Protein AF-A0A6G0W1C0-F1 (afdb_monomer)

Mean predicted aligned error: 16.14 Å

Organism: Aphis craccivora (NCBI:txid307492)

Structure (mmCIF, N/CA/C/O backbone):
data_AF-A0A6G0W1C0-F1
#
_entry.id   AF-A0A6G0W1C0-F1
#
loop_
_atom_site.group_PDB
_atom_site.id
_atom_site.type_symbol
_atom_site.label_atom_id
_atom_site.label_alt_id
_atom_site.label_comp_id
_atom_site.label_asym_id
_atom_site.label_entity_id
_atom_site.label_seq_id
_atom_site.pdbx_PDB_ins_code
_atom_site.Cartn_x
_atom_site.Cartn_y
_atom_site.Cartn_z
_atom_site.occupancy
_atom_site.B_iso_or_equiv
_atom_site.auth_seq_id
_atom_site.auth_comp_id
_atom_site.auth_asym_id
_atom_site.auth_atom_id
_atom_site.pdbx_PDB_model_num
ATOM 1 N N . MET A 1 1 ? 23.937 12.930 31.122 1.00 33.38 1 MET A N 1
ATOM 2 C CA . MET A 1 1 ? 22.570 13.219 30.637 1.00 33.38 1 MET A CA 1
ATOM 3 C C . MET A 1 1 ? 22.182 12.156 29.625 1.00 33.38 1 MET A C 1
ATOM 5 O O . MET A 1 1 ? 22.549 12.254 28.462 1.00 33.38 1 MET A O 1
ATOM 9 N N . ILE A 1 2 ? 21.522 11.097 30.087 1.00 27.20 2 ILE A N 1
ATOM 10 C CA . ILE A 1 2 ? 20.998 10.040 29.220 1.00 27.20 2 ILE A CA 1
ATOM 11 C C . ILE A 1 2 ? 19.651 10.556 28.709 1.00 27.20 2 ILE A C 1
ATOM 13 O O . ILE A 1 2 ? 18.683 10.610 29.458 1.00 27.20 2 ILE A O 1
ATOM 17 N N . SER A 1 3 ? 19.613 11.024 27.461 1.00 27.08 3 SER A N 1
ATOM 18 C CA . SER A 1 3 ? 18.360 11.374 26.792 1.00 27.08 3 SER A CA 1
ATOM 19 C C . SER A 1 3 ? 17.688 10.077 26.351 1.00 27.08 3 SER A C 1
ATOM 21 O O . SER A 1 3 ? 17.931 9.570 25.257 1.00 27.08 3 SER A O 1
ATOM 23 N N . THR A 1 4 ? 16.865 9.505 27.224 1.00 30.33 4 THR A N 1
ATOM 24 C CA . THR A 1 4 ? 15.891 8.488 26.840 1.00 30.33 4 THR A CA 1
ATOM 25 C C . THR A 1 4 ? 14.787 9.183 26.048 1.00 30.33 4 THR A C 1
ATOM 27 O O . THR A 1 4 ? 13.782 9.641 26.587 1.00 30.33 4 THR A O 1
ATOM 30 N N . LYS A 1 5 ? 14.964 9.286 24.726 1.00 31.48 5 LYS A N 1
ATOM 31 C CA . LYS A 1 5 ? 13.820 9.459 23.826 1.00 31.48 5 LYS A CA 1
ATOM 32 C C . LYS A 1 5 ? 12.995 8.177 23.921 1.00 31.48 5 LYS A C 1
ATOM 34 O O . LYS A 1 5 ? 13.212 7.249 23.153 1.00 31.48 5 LYS A O 1
ATOM 39 N N . LEU A 1 6 ? 12.094 8.105 24.903 1.00 32.38 6 LEU A N 1
ATOM 40 C CA . LEU A 1 6 ? 10.997 7.150 24.850 1.00 32.38 6 LEU A CA 1
ATOM 41 C C . LEU A 1 6 ? 10.251 7.431 23.547 1.00 32.38 6 LEU A C 1
ATOM 43 O O . LEU A 1 6 ? 9.698 8.520 23.366 1.00 32.38 6 LEU A O 1
ATOM 47 N N . ASP A 1 7 ? 10.264 6.457 22.640 1.00 38.47 7 ASP A N 1
ATOM 48 C CA . ASP A 1 7 ? 9.362 6.427 21.501 1.00 38.47 7 ASP A CA 1
ATOM 49 C C . ASP A 1 7 ? 7.942 6.607 22.037 1.00 38.47 7 ASP A C 1
ATOM 51 O O . ASP A 1 7 ? 7.396 5.738 22.723 1.00 38.47 7 ASP A O 1
ATOM 55 N N . LYS A 1 8 ? 7.351 7.777 21.770 1.00 39.25 8 LYS A N 1
ATOM 56 C CA . LYS A 1 8 ? 5.944 8.033 22.067 1.00 39.25 8 LYS A CA 1
ATOM 57 C C . LYS A 1 8 ? 5.139 7.011 21.273 1.00 39.25 8 LYS A C 1
ATOM 59 O O . LYS A 1 8 ? 4.939 7.176 20.069 1.00 39.25 8 LYS A O 1
ATOM 64 N N . LYS A 1 9 ? 4.704 5.938 21.944 1.00 45.47 9 LYS A N 1
ATOM 65 C CA . LYS A 1 9 ? 3.740 4.981 21.398 1.00 45.47 9 LYS A CA 1
ATOM 66 C C . LYS A 1 9 ? 2.576 5.788 20.830 1.00 45.47 9 LYS A C 1
ATOM 68 O O . LYS A 1 9 ? 2.059 6.685 21.497 1.00 45.47 9 LYS A O 1
ATOM 73 N N . ARG A 1 10 ? 2.214 5.509 19.575 1.00 52.97 10 ARG A N 1
ATOM 74 C CA . ARG A 1 10 ? 1.082 6.172 18.925 1.00 52.97 10 ARG A CA 1
ATOM 75 C C . ARG A 1 10 ? -0.161 6.046 19.811 1.00 52.97 10 ARG A C 1
ATOM 77 O O . ARG A 1 10 ? -0.371 4.972 20.380 1.00 52.97 10 ARG A O 1
ATOM 84 N N . PRO A 1 11 ? -0.986 7.100 19.916 1.00 47.62 11 PRO A N 1
ATOM 85 C CA . PRO A 1 11 ? -2.259 6.998 20.611 1.00 47.62 11 PRO A CA 1
ATOM 86 C C . PRO A 1 11 ? -3.100 5.874 19.988 1.00 47.62 11 PRO A C 1
ATOM 88 O O . PRO A 1 11 ? -3.141 5.728 18.766 1.00 47.62 11 PRO A O 1
ATOM 91 N N . LEU A 1 12 ? -3.781 5.095 20.835 1.00 50.31 12 LEU A N 1
ATOM 92 C CA . LEU A 1 12 ? -4.634 3.957 20.446 1.00 50.31 12 LEU A CA 1
ATOM 93 C C . LEU A 1 12 ? -5.793 4.343 19.503 1.00 50.31 12 LEU A C 1
ATOM 95 O O . LEU A 1 12 ? -6.452 3.467 18.951 1.00 50.31 12 LEU A O 1
ATOM 99 N N . SER A 1 13 ? -6.043 5.641 19.319 1.00 55.34 13 SER A N 1
ATOM 100 C CA . SER A 1 13 ? -7.068 6.200 18.435 1.00 55.34 13 SER A CA 1
ATOM 101 C C . SER A 1 13 ? -6.619 6.389 16.976 1.00 55.34 13 SER A C 1
ATOM 103 O O . SER A 1 13 ? -7.460 6.659 16.119 1.00 55.34 13 SER A O 1
ATOM 105 N N . GLY A 1 14 ? -5.320 6.270 16.670 1.00 60.06 14 GLY A N 1
ATOM 106 C CA . GLY A 1 14 ? -4.782 6.430 15.313 1.00 60.06 14 GLY A CA 1
ATOM 107 C C . GLY A 1 14 ? -4.768 5.134 14.481 1.00 60.06 14 GLY A C 1
ATOM 108 O O . GLY A 1 14 ? -4.988 4.048 15.018 1.00 60.06 14 GLY A O 1
ATOM 109 N N . PRO A 1 15 ? -4.473 5.212 13.167 1.00 70.38 15 PRO A N 1
ATOM 110 C CA . PRO A 1 15 ? -4.226 4.028 12.348 1.00 70.38 15 PRO A CA 1
ATOM 111 C C . PRO A 1 15 ? -3.102 3.165 12.933 1.00 70.38 15 PRO A C 1
ATOM 113 O O . PRO A 1 15 ? -2.049 3.676 13.334 1.00 70.38 15 PRO A O 1
ATOM 116 N N . ALA A 1 16 ? -3.324 1.851 12.941 1.00 83.69 16 ALA A N 1
ATOM 117 C CA . ALA A 1 16 ? -2.329 0.867 13.348 1.00 83.69 16 ALA A CA 1
ATOM 118 C C . ALA A 1 16 ? -1.140 0.852 12.375 1.00 83.69 16 ALA A C 1
ATOM 120 O O . ALA A 1 16 ? 0.001 0.710 12.808 1.00 83.69 16 ALA A O 1
ATOM 121 N N . LEU A 1 17 ? -1.406 1.055 11.081 1.00 90.25 17 LEU A N 1
ATOM 122 C CA . LEU A 1 17 ? -0.392 1.181 10.040 1.00 90.25 17 LEU A CA 1
ATOM 123 C C . LEU A 1 17 ? -0.886 2.130 8.940 1.00 90.25 17 LEU A C 1
ATOM 125 O O . LEU A 1 17 ? -2.011 2.000 8.464 1.00 90.25 17 LEU A O 1
ATOM 129 N N . THR A 1 18 ? -0.049 3.073 8.523 1.00 94.75 18 THR A N 1
ATOM 130 C CA . THR A 1 18 ? -0.311 3.975 7.398 1.00 94.75 18 THR A CA 1
ATOM 131 C C . THR A 1 18 ? 0.696 3.692 6.295 1.00 94.75 18 THR A C 1
ATOM 133 O O . THR A 1 18 ? 1.898 3.869 6.490 1.00 94.75 18 THR A O 1
ATOM 136 N N . ILE A 1 19 ? 0.209 3.292 5.126 1.00 96.12 19 ILE A N 1
ATOM 137 C CA . ILE A 1 19 ? 1.035 2.994 3.957 1.00 96.12 19 ILE A CA 1
ATOM 138 C C . ILE A 1 19 ? 0.741 4.029 2.878 1.00 96.12 19 ILE A C 1
ATOM 140 O O . ILE A 1 19 ? -0.420 4.293 2.579 1.00 96.12 19 ILE A O 1
ATOM 144 N N . ALA A 1 20 ? 1.775 4.608 2.285 1.00 96.94 20 ALA A N 1
ATOM 145 C CA . ALA A 1 20 ? 1.665 5.422 1.085 1.00 96.94 20 ALA A CA 1
ATOM 146 C C . ALA A 1 20 ? 2.189 4.628 -0.116 1.00 96.94 20 ALA A C 1
ATOM 148 O O . ALA A 1 20 ? 3.190 3.926 0.005 1.00 96.94 20 ALA A O 1
ATOM 149 N N . SER A 1 21 ? 1.551 4.759 -1.276 1.00 96.69 21 SER A N 1
ATOM 150 C CA . SER A 1 21 ? 2.068 4.251 -2.547 1.00 96.69 21 SER A CA 1
ATOM 151 C C . SER A 1 21 ? 2.009 5.329 -3.612 1.00 96.69 21 SER A C 1
ATOM 153 O O . SER A 1 21 ? 1.004 6.032 -3.714 1.00 96.69 21 SER A O 1
ATOM 155 N N . CYS A 1 22 ? 3.062 5.462 -4.412 1.00 95.75 22 CYS A N 1
ATOM 156 C CA . CYS A 1 22 ? 3.091 6.406 -5.520 1.00 95.75 22 CYS A CA 1
ATOM 157 C C . CYS A 1 22 ? 3.950 5.888 -6.672 1.00 95.75 22 CYS A C 1
ATOM 159 O O . CYS A 1 22 ? 5.151 5.675 -6.501 1.00 95.75 22 CYS A O 1
ATOM 161 N N . ASN A 1 23 ? 3.359 5.815 -7.863 1.00 96.38 23 ASN A N 1
ATOM 162 C CA . ASN A 1 23 ? 4.121 5.811 -9.101 1.00 96.38 23 ASN A CA 1
ATOM 163 C C . ASN A 1 23 ? 4.663 7.236 -9.325 1.00 96.38 23 ASN A C 1
ATOM 165 O O . ASN A 1 23 ? 3.896 8.201 -9.416 1.00 96.38 23 ASN A O 1
ATOM 169 N N . ILE A 1 24 ? 5.986 7.393 -9.263 1.00 95.94 24 ILE A N 1
ATOM 170 C CA . ILE A 1 24 ? 6.644 8.699 -9.162 1.00 95.94 24 ILE A CA 1
ATOM 171 C C . ILE A 1 24 ? 7.168 9.215 -10.501 1.00 95.94 24 ILE A C 1
ATOM 173 O O . ILE A 1 24 ? 7.567 10.377 -10.547 1.00 95.94 24 ILE A O 1
ATOM 177 N N . GLU A 1 25 ? 7.167 8.403 -11.562 1.00 94.81 25 GLU A N 1
ATOM 178 C CA . GLU A 1 25 ? 7.636 8.764 -12.913 1.00 94.81 25 GLU A CA 1
ATOM 179 C C . GLU A 1 25 ? 8.993 9.494 -12.906 1.00 94.81 25 GLU A C 1
ATOM 181 O O . GLU A 1 25 ? 9.165 10.626 -13.371 1.00 94.81 25 GLU A O 1
ATOM 186 N N . GLY A 1 26 ? 9.978 8.860 -12.289 1.00 95.06 26 GLY A N 1
ATOM 187 C CA . GLY A 1 26 ? 11.331 9.360 -12.119 1.00 95.06 26 GLY A CA 1
ATOM 188 C C . GLY A 1 26 ? 11.487 10.231 -10.883 1.00 95.06 26 GLY A C 1
ATOM 189 O O . GLY A 1 26 ? 10.928 11.327 -10.778 1.00 95.06 26 GLY A O 1
ATOM 190 N N . ILE A 1 27 ? 12.317 9.761 -9.953 1.00 94.62 27 ILE A N 1
ATOM 191 C CA . ILE A 1 27 ? 12.583 10.450 -8.694 1.00 94.62 27 ILE A CA 1
ATOM 192 C C . ILE A 1 27 ? 13.785 11.401 -8.810 1.00 94.62 27 ILE A C 1
ATOM 194 O O . ILE A 1 27 ? 14.817 11.097 -9.412 1.00 94.62 27 ILE A O 1
ATOM 198 N N . ASN A 1 28 ? 13.655 12.585 -8.217 1.00 91.75 28 ASN A N 1
ATOM 199 C CA . ASN A 1 28 ? 14.699 13.603 -8.096 1.00 91.75 28 ASN A CA 1
ATOM 200 C C . ASN A 1 28 ? 14.618 14.253 -6.707 1.00 91.75 28 ASN A C 1
ATOM 202 O O . ASN A 1 28 ? 13.669 13.990 -5.975 1.00 91.75 28 ASN A O 1
ATOM 206 N N . SER A 1 29 ? 15.578 15.108 -6.350 1.00 92.75 29 SER A N 1
ATOM 207 C CA . SER A 1 29 ? 15.646 15.725 -5.014 1.00 92.75 29 SER A CA 1
ATOM 208 C C . SER A 1 29 ? 14.355 16.443 -4.601 1.00 92.75 29 SER A C 1
ATOM 210 O O . SER A 1 29 ? 13.921 16.314 -3.464 1.00 92.75 29 SER A O 1
ATOM 212 N N . ASN A 1 30 ? 13.685 17.132 -5.527 1.00 91.06 30 ASN A N 1
ATOM 213 C CA . ASN A 1 30 ? 12.443 17.845 -5.217 1.00 91.06 30 ASN A CA 1
ATOM 214 C C . ASN A 1 30 ? 11.300 16.860 -4.929 1.00 91.06 30 ASN A C 1
ATOM 216 O O . ASN A 1 30 ? 10.530 17.044 -3.992 1.00 91.06 30 ASN A O 1
ATOM 220 N N . LYS A 1 31 ? 11.195 15.777 -5.710 1.00 93.5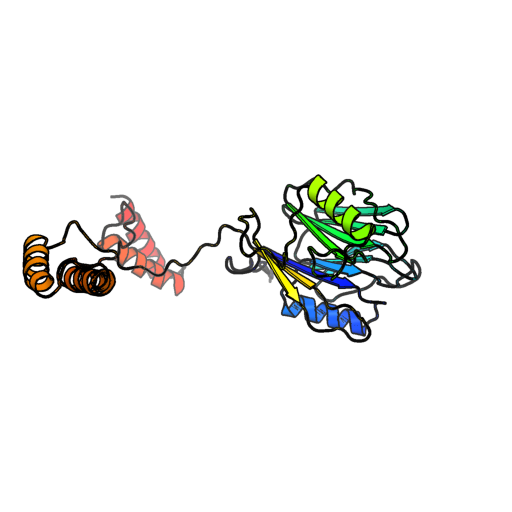0 31 LYS A N 1
ATOM 221 C CA . LYS A 1 31 ? 10.216 14.708 -5.463 1.00 93.50 31 LYS A CA 1
ATOM 222 C C . LYS A 1 31 ? 10.526 13.951 -4.162 1.00 93.50 31 LYS A C 1
ATOM 224 O O . LYS A 1 31 ? 9.597 13.580 -3.455 1.00 93.50 31 LYS A O 1
ATOM 229 N N . GLU A 1 32 ? 11.799 13.775 -3.810 1.00 96.12 32 GLU A N 1
ATOM 230 C CA . GLU A 1 32 ? 12.230 13.210 -2.519 1.00 96.12 32 GLU A CA 1
ATOM 231 C C . GLU A 1 32 ? 11.744 14.057 -1.327 1.00 96.12 32 GLU A C 1
ATOM 233 O O . GLU A 1 32 ? 11.249 13.506 -0.340 1.00 96.12 32 GLU A O 1
ATOM 238 N N . GLU A 1 33 ? 11.821 15.388 -1.429 1.00 94.44 33 GLU A N 1
ATOM 239 C CA . GLU A 1 33 ? 11.296 16.317 -0.417 1.00 94.44 33 GLU A CA 1
ATOM 240 C C . GLU A 1 33 ? 9.767 16.260 -0.313 1.00 94.44 33 GLU A C 1
ATOM 242 O O . GLU A 1 33 ? 9.230 16.160 0.790 1.00 94.44 33 GLU A O 1
ATOM 247 N N . LEU A 1 34 ? 9.061 16.232 -1.447 1.00 91.94 34 LEU A N 1
ATOM 248 C CA . LEU A 1 34 ? 7.598 16.128 -1.473 1.00 91.94 34 LEU A CA 1
ATOM 249 C C . LEU A 1 34 ? 7.096 14.795 -0.905 1.00 91.94 34 LEU A C 1
ATOM 251 O O . LEU A 1 34 ? 6.105 14.763 -0.176 1.00 91.94 34 LEU A O 1
ATOM 255 N N . LEU A 1 35 ? 7.788 13.688 -1.190 1.00 95.62 35 LEU A N 1
ATOM 256 C CA . LEU A 1 35 ? 7.491 12.390 -0.582 1.00 95.62 35 LEU A CA 1
ATOM 257 C C . LEU A 1 35 ? 7.727 12.415 0.934 1.00 95.62 35 LEU A C 1
ATOM 259 O O . LEU A 1 35 ? 6.952 11.817 1.684 1.00 95.62 35 LEU A O 1
ATOM 263 N N . ALA A 1 36 ? 8.756 13.129 1.399 1.00 95.31 36 ALA A N 1
ATOM 264 C CA . ALA A 1 36 ? 9.025 13.284 2.825 1.00 95.31 36 ALA A CA 1
ATOM 265 C C . ALA A 1 36 ? 7.934 14.110 3.521 1.00 95.31 36 ALA A C 1
ATOM 267 O O . ALA A 1 36 ? 7.474 13.735 4.601 1.00 95.31 36 ALA A O 1
ATOM 268 N N . GLU A 1 37 ? 7.476 15.196 2.895 1.00 94.50 37 GLU A N 1
ATOM 269 C CA . GLU A 1 37 ? 6.359 16.002 3.389 1.00 94.50 37 GLU A CA 1
ATOM 270 C C . GLU A 1 37 ? 5.059 15.190 3.431 1.00 94.50 37 GLU A C 1
ATOM 272 O O . GLU A 1 37 ? 4.422 15.124 4.483 1.00 94.50 37 GLU A O 1
ATOM 277 N N . LEU A 1 38 ? 4.731 14.470 2.350 1.00 92.50 38 LEU A N 1
ATOM 278 C CA . LEU A 1 38 ? 3.586 13.556 2.295 1.00 92.50 38 LEU A CA 1
ATOM 279 C C . LEU A 1 38 ? 3.627 12.545 3.449 1.00 92.50 38 LEU A C 1
ATOM 281 O O . LEU A 1 38 ? 2.616 12.322 4.123 1.00 92.50 38 LEU A O 1
ATOM 285 N N . CYS A 1 39 ? 4.795 11.944 3.695 1.00 95.62 39 CYS A N 1
ATOM 286 C CA . CYS A 1 39 ? 4.972 10.986 4.780 1.00 95.62 39 CYS A CA 1
ATOM 287 C C . CYS A 1 39 ? 4.795 11.634 6.156 1.00 95.62 39 CYS A C 1
ATOM 289 O O . CYS A 1 39 ? 4.145 11.055 7.029 1.00 95.62 39 CYS A O 1
ATOM 291 N N . LYS A 1 40 ? 5.336 12.839 6.349 1.00 93.62 40 LYS A N 1
ATOM 292 C CA . LYS A 1 40 ? 5.247 13.587 7.606 1.00 93.62 40 LYS A CA 1
ATOM 293 C C . LYS A 1 40 ? 3.811 14.007 7.919 1.00 93.62 40 LYS A C 1
ATOM 295 O O . LYS A 1 40 ? 3.336 13.722 9.016 1.00 93.62 40 LYS A O 1
ATOM 300 N N . GLU A 1 41 ? 3.115 14.632 6.968 1.00 92.88 41 GLU A N 1
ATOM 301 C CA . GLU A 1 41 ? 1.730 15.101 7.132 1.00 92.88 41 GLU A CA 1
ATOM 302 C C . GLU A 1 41 ? 0.775 13.954 7.488 1.00 92.88 41 GLU A C 1
ATOM 304 O O . GLU A 1 41 ? -0.142 14.125 8.289 1.00 92.88 41 GLU A O 1
ATOM 309 N N . ASN A 1 42 ? 1.012 12.765 6.929 1.00 92.00 42 ASN A N 1
ATOM 310 C CA . ASN A 1 42 ? 0.116 11.619 7.085 1.00 92.00 42 ASN A CA 1
ATOM 311 C C . ASN A 1 42 ? 0.569 10.615 8.147 1.00 92.00 42 ASN A C 1
ATOM 313 O O . ASN A 1 42 ? -0.085 9.585 8.322 1.00 92.00 42 ASN A O 1
ATOM 317 N N . SER A 1 43 ? 1.666 10.892 8.864 1.00 93.69 43 SER A N 1
ATOM 318 C CA . SER A 1 43 ? 2.285 9.929 9.783 1.00 93.69 43 SER A CA 1
ATOM 319 C C . SER A 1 43 ? 2.479 8.563 9.110 1.00 93.69 43 SER A C 1
ATOM 321 O O . SER A 1 43 ? 2.025 7.537 9.617 1.00 93.69 43 SER A O 1
ATOM 323 N N . CYS A 1 44 ? 3.095 8.563 7.931 1.00 95.19 44 CYS A N 1
ATOM 324 C CA . CYS A 1 44 ? 3.341 7.367 7.135 1.00 95.19 44 CYS A CA 1
ATOM 325 C C . CYS A 1 44 ? 4.331 6.426 7.838 1.00 95.19 44 CYS A C 1
ATOM 327 O O . CYS A 1 44 ? 5.305 6.867 8.452 1.00 95.19 44 CYS A O 1
ATOM 329 N N . ASP A 1 45 ? 4.055 5.127 7.763 1.00 97.00 45 ASP A N 1
ATOM 330 C CA . ASP A 1 45 ? 4.901 4.056 8.286 1.00 97.00 45 ASP A CA 1
ATOM 331 C C . ASP A 1 45 ? 5.704 3.383 7.181 1.00 97.00 45 ASP A C 1
ATOM 333 O O . ASP A 1 45 ? 6.878 3.083 7.379 1.00 97.00 45 ASP A O 1
ATOM 337 N N . VAL A 1 46 ? 5.076 3.159 6.025 1.00 98.31 46 VAL A N 1
ATOM 338 C CA . VAL A 1 46 ? 5.683 2.499 4.866 1.00 98.31 46 VAL A CA 1
ATOM 339 C C . VAL A 1 46 ? 5.347 3.294 3.611 1.00 98.31 46 VAL A C 1
ATOM 341 O O . VAL A 1 46 ? 4.181 3.557 3.340 1.00 98.31 46 VAL A O 1
ATOM 344 N N . LEU A 1 47 ? 6.355 3.663 2.831 1.00 98.62 47 LEU A N 1
ATOM 345 C CA . LEU A 1 47 ? 6.207 4.322 1.539 1.00 98.62 47 LEU A CA 1
ATOM 346 C C . LEU A 1 47 ? 6.684 3.375 0.436 1.00 98.62 47 LEU A C 1
ATOM 348 O O . LEU A 1 47 ? 7.860 3.026 0.384 1.00 98.62 47 LEU A O 1
ATOM 352 N N . CYS A 1 48 ? 5.775 2.998 -0.454 1.00 98.62 48 CYS A N 1
ATOM 353 C CA . CYS A 1 48 ? 6.048 2.241 -1.669 1.00 98.62 48 CYS A CA 1
ATOM 354 C C . CYS A 1 48 ? 6.153 3.216 -2.848 1.00 98.62 48 CYS A C 1
ATOM 356 O O . CYS A 1 48 ? 5.259 4.034 -3.064 1.00 98.62 48 CYS A O 1
ATOM 358 N N . VAL A 1 49 ? 7.243 3.157 -3.601 1.00 98.38 49 VAL A N 1
ATOM 359 C CA . VAL A 1 49 ? 7.489 4.042 -4.742 1.00 98.38 49 VAL A CA 1
ATOM 360 C C . VAL A 1 49 ? 7.740 3.189 -5.972 1.00 98.38 49 VAL A C 1
ATOM 362 O O . VAL A 1 49 ? 8.613 2.326 -5.933 1.00 98.38 49 VAL A O 1
ATOM 365 N N . GLN A 1 50 ? 6.997 3.441 -7.046 1.00 98.12 50 GLN A N 1
ATOM 366 C CA . GLN A 1 50 ? 7.160 2.792 -8.350 1.00 98.12 50 GLN A CA 1
ATOM 367 C C . GLN A 1 50 ? 7.696 3.798 -9.380 1.00 98.12 50 GLN A C 1
ATOM 369 O O . GLN A 1 50 ? 7.564 5.004 -9.176 1.00 98.12 50 GLN A O 1
ATOM 374 N N . GLU A 1 51 ? 8.309 3.318 -10.463 1.00 96.75 51 GLU A N 1
ATOM 375 C CA . GLU A 1 51 ? 8.959 4.136 -11.507 1.00 96.75 51 GLU A CA 1
ATOM 376 C C . GLU A 1 51 ? 9.985 5.143 -10.966 1.00 96.75 51 GLU A C 1
ATOM 378 O O . GLU A 1 51 ? 9.977 6.330 -11.273 1.00 96.75 51 GLU A O 1
ATOM 383 N N . THR A 1 52 ? 10.912 4.691 -10.128 1.00 97.06 52 THR A N 1
ATOM 384 C CA . THR A 1 52 ? 11.972 5.546 -9.568 1.00 97.06 52 THR A CA 1
ATOM 385 C C . THR A 1 52 ? 12.969 6.052 -10.621 1.00 97.06 52 THR A C 1
ATOM 387 O O . THR A 1 52 ? 13.577 7.104 -10.420 1.00 97.06 52 THR A O 1
ATOM 390 N N . HIS A 1 53 ? 13.141 5.343 -11.740 1.00 95.88 53 HIS A N 1
ATOM 391 C CA . HIS A 1 53 ? 14.109 5.627 -12.813 1.00 95.88 53 HIS A CA 1
ATOM 392 C C . HIS A 1 53 ? 15.560 5.748 -12.309 1.00 95.88 53 HIS A C 1
ATOM 394 O O . HIS A 1 53 ? 16.343 6.579 -12.781 1.00 95.88 53 HIS A O 1
ATOM 400 N N . ARG A 1 54 ? 15.931 4.940 -11.309 1.00 92.50 54 ARG A N 1
ATOM 401 C CA . ARG A 1 54 ? 17.297 4.864 -10.769 1.00 92.50 54 ARG A CA 1
ATOM 402 C C . ARG A 1 54 ? 17.988 3.622 -11.314 1.00 92.50 54 ARG A C 1
ATOM 404 O O . ARG A 1 54 ? 17.468 2.530 -11.149 1.00 92.50 54 ARG A O 1
ATOM 411 N N . ASN A 1 55 ? 19.154 3.766 -11.937 1.00 89.50 55 ASN A N 1
ATOM 412 C CA . ASN A 1 55 ? 19.996 2.626 -12.313 1.00 89.50 55 ASN A CA 1
ATOM 413 C C . ASN A 1 55 ? 21.019 2.304 -11.204 1.00 89.50 55 ASN A C 1
ATOM 415 O O . ASN A 1 55 ? 21.194 3.086 -10.273 1.00 89.50 55 ASN A O 1
ATOM 419 N N . GLU A 1 56 ? 21.725 1.178 -11.321 1.00 84.44 56 GLU A N 1
ATOM 420 C CA . GLU A 1 56 ? 22.721 0.737 -10.325 1.00 84.44 56 GLU A CA 1
ATOM 421 C C . GLU A 1 56 ? 23.895 1.716 -10.131 1.00 84.44 56 GLU A C 1
ATOM 423 O O . GLU A 1 56 ? 24.532 1.720 -9.083 1.00 84.44 56 GLU A O 1
ATOM 428 N N . GLY A 1 57 ? 24.180 2.568 -11.124 1.00 85.31 57 GLY A N 1
ATOM 429 C CA . GLY A 1 57 ? 25.241 3.579 -11.055 1.00 85.31 57 GLY A CA 1
ATOM 430 C C . GLY A 1 57 ? 24.808 4.923 -10.459 1.00 85.31 57 GLY A C 1
ATOM 431 O O . GLY A 1 57 ? 25.638 5.821 -10.314 1.00 85.31 57 GLY A O 1
ATOM 432 N N . MET A 1 58 ? 23.522 5.101 -10.155 1.00 89.88 58 MET A N 1
ATOM 433 C CA . MET A 1 58 ? 22.982 6.323 -9.566 1.00 89.88 58 MET A CA 1
ATOM 434 C C . MET A 1 58 ? 22.865 6.197 -8.050 1.00 89.88 58 MET A C 1
ATOM 436 O O . MET A 1 58 ? 22.736 5.113 -7.491 1.00 89.88 58 MET A O 1
ATOM 440 N N . ASN A 1 59 ? 22.851 7.345 -7.374 1.00 91.44 59 ASN A N 1
ATOM 441 C CA . ASN A 1 59 ? 22.570 7.378 -5.945 1.00 91.44 59 ASN A CA 1
ATOM 442 C C . ASN A 1 59 ? 21.177 6.809 -5.656 1.00 91.44 59 ASN A C 1
ATOM 444 O O . ASN A 1 59 ? 20.197 7.160 -6.326 1.00 91.44 59 ASN A O 1
ATOM 448 N N . ASN A 1 60 ? 21.099 6.002 -4.599 1.00 94.19 60 ASN A N 1
ATOM 449 C CA . ASN A 1 60 ? 19.832 5.515 -4.080 1.00 94.19 60 ASN A CA 1
ATOM 450 C C . ASN A 1 60 ? 18.899 6.688 -3.741 1.00 94.19 60 ASN A C 1
ATOM 452 O O . ASN A 1 60 ? 19.360 7.719 -3.234 1.00 94.19 60 ASN A O 1
ATOM 456 N N . PRO A 1 61 ? 17.590 6.530 -3.993 1.00 95.00 61 PRO A N 1
ATOM 457 C CA . PRO A 1 61 ? 16.613 7.530 -3.624 1.00 95.00 61 PRO A CA 1
ATOM 458 C C . PRO A 1 61 ? 16.564 7.698 -2.105 1.00 95.00 61 PRO A C 1
ATOM 460 O O . PRO A 1 61 ? 16.769 6.745 -1.346 1.00 95.00 61 PRO A O 1
ATOM 463 N N . ARG A 1 62 ? 16.298 8.924 -1.658 1.00 95.75 62 ARG A N 1
ATOM 464 C CA . ARG A 1 62 ? 16.231 9.278 -0.235 1.00 95.75 62 ARG A CA 1
ATOM 465 C C . ARG A 1 62 ? 14.894 9.919 0.094 1.00 95.75 62 ARG A C 1
ATOM 467 O O . ARG A 1 62 ? 14.276 10.565 -0.736 1.00 95.75 62 ARG A O 1
ATOM 474 N N . THR A 1 63 ? 14.419 9.751 1.319 1.00 95.31 63 THR A N 1
ATOM 475 C CA . THR A 1 63 ? 13.200 10.419 1.789 1.00 95.31 63 THR A CA 1
ATOM 476 C C . THR A 1 63 ? 13.375 10.703 3.269 1.00 95.31 63 THR A C 1
ATOM 478 O O . THR A 1 63 ? 13.542 9.783 4.065 1.00 95.31 63 THR A O 1
ATOM 481 N N . ASN A 1 64 ? 13.414 11.981 3.647 1.00 94.75 64 ASN A N 1
ATOM 482 C CA . ASN A 1 64 ? 13.715 12.361 5.025 1.00 94.75 64 ASN A CA 1
ATOM 483 C C . ASN A 1 64 ? 12.693 11.757 6.009 1.00 94.75 64 ASN A C 1
ATOM 485 O O . ASN A 1 64 ? 11.491 11.766 5.753 1.00 94.75 64 ASN A O 1
ATOM 489 N N . GLY A 1 65 ? 13.172 11.226 7.137 1.00 93.69 65 GLY A N 1
ATOM 490 C CA . GLY A 1 65 ? 12.347 10.519 8.128 1.00 93.69 65 GLY A CA 1
ATOM 491 C C . GLY A 1 65 ? 12.018 9.056 7.791 1.00 93.69 65 GLY A C 1
ATOM 492 O O . GLY A 1 65 ? 11.425 8.367 8.625 1.00 93.69 65 GLY A O 1
ATOM 493 N N . MET A 1 66 ? 12.436 8.567 6.621 1.00 97.50 66 MET A N 1
ATOM 494 C CA . MET A 1 66 ? 12.220 7.194 6.169 1.00 97.50 66 MET A CA 1
ATOM 495 C C . MET A 1 66 ? 13.561 6.534 5.798 1.00 97.50 66 MET A C 1
ATOM 497 O O . MET A 1 66 ? 14.422 7.150 5.172 1.00 97.50 66 MET A O 1
ATOM 501 N N . LYS A 1 67 ? 13.750 5.265 6.166 1.00 97.44 67 LYS A N 1
ATOM 502 C CA . LYS A 1 67 ? 14.883 4.426 5.746 1.00 97.44 67 LYS A CA 1
ATOM 503 C C . LYS A 1 67 ? 14.504 3.598 4.521 1.00 97.44 67 LYS A C 1
ATOM 505 O O . LYS A 1 67 ? 13.412 3.042 4.479 1.00 97.44 67 LYS A O 1
ATOM 510 N N . LEU A 1 68 ? 15.401 3.499 3.543 1.00 98.06 68 LEU A N 1
ATOM 511 C CA . LEU A 1 68 ? 15.248 2.615 2.383 1.00 98.06 68 LEU A CA 1
ATOM 512 C C . LEU A 1 68 ? 15.483 1.160 2.816 1.00 98.06 68 LEU A C 1
ATOM 514 O O . LEU A 1 68 ? 16.512 0.877 3.426 1.00 98.06 68 LEU A O 1
ATOM 518 N N . VAL A 1 69 ? 14.545 0.254 2.524 1.00 98.06 69 VAL A N 1
ATOM 519 C CA . VAL A 1 69 ? 14.592 -1.150 2.994 1.00 98.06 69 VAL A CA 1
ATOM 520 C C . VAL A 1 69 ? 14.565 -2.186 1.873 1.00 98.06 69 VAL A C 1
ATOM 522 O O . VAL A 1 69 ? 15.010 -3.317 2.066 1.00 98.06 69 VAL A O 1
ATOM 525 N N . ALA A 1 70 ? 14.062 -1.807 0.701 1.00 97.81 70 ALA A N 1
ATOM 526 C CA . ALA A 1 70 ? 14.104 -2.615 -0.508 1.00 97.81 70 ALA A CA 1
ATOM 527 C C . ALA A 1 70 ? 14.211 -1.688 -1.718 1.00 97.81 70 ALA A C 1
ATOM 529 O O . ALA A 1 70 ? 13.568 -0.636 -1.746 1.00 97.81 70 ALA A O 1
ATOM 530 N N . ILE A 1 71 ? 15.019 -2.072 -2.703 1.00 97.06 71 ILE A N 1
ATOM 531 C CA . ILE A 1 71 ? 15.172 -1.337 -3.955 1.00 97.06 71 ILE A CA 1
ATOM 532 C C . ILE A 1 71 ? 15.426 -2.304 -5.106 1.00 97.06 71 ILE A C 1
ATOM 534 O O . ILE A 1 71 ? 16.292 -3.169 -5.012 1.00 97.06 71 ILE A O 1
ATOM 538 N N . ARG A 1 72 ? 14.685 -2.117 -6.196 1.00 95.62 72 ARG A N 1
ATOM 539 C CA . ARG A 1 72 ? 14.941 -2.720 -7.503 1.00 95.62 72 ARG A CA 1
ATOM 540 C C . ARG A 1 72 ? 15.307 -1.585 -8.463 1.00 95.62 72 ARG A C 1
ATOM 542 O O . ARG A 1 72 ? 14.411 -0.857 -8.889 1.00 95.62 72 ARG A O 1
ATOM 549 N N . PRO A 1 73 ? 16.596 -1.370 -8.773 1.00 95.50 73 PRO A N 1
ATOM 550 C CA . PRO A 1 73 ? 17.014 -0.335 -9.713 1.00 95.50 73 PRO A CA 1
ATOM 551 C C . PRO A 1 73 ? 16.571 -0.666 -11.144 1.00 95.50 73 PRO A C 1
ATOM 553 O O . PRO A 1 73 ? 16.737 -1.788 -11.608 1.00 95.50 73 PRO A O 1
ATOM 556 N N . HIS A 1 74 ? 16.062 0.323 -11.876 1.00 94.44 74 HIS A N 1
ATOM 557 C CA . HIS A 1 74 ? 15.822 0.228 -13.311 1.00 94.44 74 HIS A CA 1
ATOM 558 C C . HIS A 1 74 ? 15.846 1.603 -13.975 1.00 94.44 74 HIS A C 1
ATOM 560 O O . HIS A 1 74 ? 15.338 2.587 -13.439 1.00 94.44 74 HIS A O 1
ATOM 566 N N . ARG A 1 75 ? 16.384 1.682 -15.197 1.00 91.19 75 ARG A N 1
ATOM 567 C CA . ARG A 1 75 ? 16.506 2.955 -15.931 1.00 91.19 75 ARG A CA 1
ATOM 568 C C . ARG A 1 75 ? 15.152 3.532 -16.371 1.00 91.19 75 ARG A C 1
ATOM 570 O O . ARG A 1 75 ? 15.036 4.747 -16.487 1.00 91.19 75 ARG A O 1
ATOM 577 N N . LYS A 1 76 ? 14.165 2.674 -16.650 1.00 91.06 76 LYS A N 1
ATOM 578 C CA . LYS A 1 76 ? 12.817 3.061 -17.116 1.00 91.06 76 LYS A CA 1
ATOM 579 C C . LYS A 1 76 ? 11.718 2.833 -16.072 1.00 91.06 76 LYS A C 1
ATOM 581 O O . LYS A 1 76 ? 10.655 3.403 -16.194 1.00 91.06 76 LYS A O 1
ATOM 586 N N . TYR A 1 77 ? 11.966 1.980 -15.084 1.00 93.62 77 TYR A N 1
ATOM 587 C CA . TYR A 1 77 ? 10.978 1.536 -14.094 1.00 93.62 77 TYR A CA 1
ATOM 588 C C . TYR A 1 77 ? 11.600 1.702 -12.706 1.00 93.62 77 TYR A C 1
ATOM 590 O O . TYR A 1 77 ? 12.165 2.756 -12.408 1.00 93.62 77 TYR A O 1
ATOM 598 N N . GLY A 1 78 ? 11.594 0.646 -11.902 1.00 96.06 78 GLY A N 1
ATOM 599 C CA . GLY A 1 78 ? 12.338 0.540 -10.669 1.00 96.06 78 GLY A CA 1
ATOM 600 C C . GLY A 1 78 ? 11.477 0.930 -9.490 1.00 96.06 78 GLY A C 1
ATOM 601 O O . GLY A 1 78 ? 10.822 1.973 -9.501 1.00 96.06 78 GLY A O 1
ATOM 602 N N . SER A 1 79 ? 11.549 0.136 -8.438 1.00 97.94 79 SER A N 1
ATOM 603 C CA . SER A 1 79 ? 10.707 0.290 -7.262 1.00 97.94 79 SER A CA 1
ATOM 604 C C . SER A 1 79 ? 11.547 0.387 -6.003 1.00 97.94 79 SER A C 1
ATOM 606 O O . SER A 1 79 ? 12.644 -0.166 -5.909 1.00 97.94 79 SER A O 1
ATOM 608 N N . ALA A 1 80 ? 11.023 1.095 -5.012 1.00 98.38 80 ALA A N 1
ATOM 609 C CA . ALA A 1 80 ? 11.643 1.229 -3.708 1.00 98.38 80 ALA A CA 1
ATOM 610 C C . ALA A 1 80 ? 10.589 1.163 -2.605 1.00 98.38 80 ALA A C 1
ATOM 612 O O . ALA A 1 80 ? 9.500 1.720 -2.736 1.00 98.38 80 ALA A O 1
ATOM 613 N N . ILE A 1 81 ? 10.937 0.521 -1.492 1.00 98.69 81 ILE A N 1
ATOM 614 C CA . ILE A 1 81 ? 10.159 0.594 -0.258 1.00 98.69 81 ILE A CA 1
ATOM 615 C C . ILE A 1 81 ? 10.992 1.316 0.789 1.00 98.69 81 ILE A C 1
ATOM 617 O O . ILE A 1 81 ? 12.135 0.944 1.072 1.00 98.69 81 ILE A O 1
ATOM 621 N N . PHE A 1 82 ? 10.385 2.331 1.391 1.00 98.62 82 PHE A N 1
ATOM 622 C CA . PHE A 1 82 ? 10.905 3.032 2.546 1.00 98.62 82 PHE A CA 1
ATOM 623 C C . PHE A 1 82 ? 10.028 2.762 3.760 1.00 98.62 82 PHE A C 1
ATOM 625 O O . PHE A 1 82 ? 8.812 2.634 3.651 1.00 98.62 82 PHE A O 1
ATOM 632 N N . VAL A 1 83 ? 10.636 2.722 4.936 1.00 98.25 83 VAL A N 1
ATOM 633 C CA . VAL A 1 83 ? 9.945 2.506 6.208 1.00 98.25 83 VAL A CA 1
ATOM 634 C C . VAL A 1 83 ? 10.350 3.607 7.167 1.00 98.25 83 VAL A C 1
ATOM 636 O O . VAL A 1 83 ? 11.499 4.040 7.156 1.00 98.25 83 VAL A O 1
ATOM 639 N N . ARG A 1 84 ? 9.438 4.092 8.006 1.00 97.19 84 ARG A N 1
ATOM 640 C CA . ARG A 1 84 ? 9.781 5.086 9.025 1.00 97.19 84 ARG A CA 1
ATOM 641 C C . ARG A 1 84 ? 10.915 4.564 9.905 1.00 97.19 84 ARG A C 1
ATOM 643 O O . ARG A 1 84 ? 10.883 3.419 10.345 1.00 97.19 84 ARG A O 1
ATOM 650 N N . SER A 1 85 ? 11.901 5.408 10.203 1.00 91.06 85 SER A N 1
ATOM 651 C CA . SER A 1 85 ? 13.137 4.965 10.868 1.00 91.06 85 SER A CA 1
ATOM 652 C C . SER A 1 85 ? 12.925 4.237 12.203 1.00 91.06 85 SER A C 1
ATOM 654 O O . SER A 1 85 ? 13.710 3.348 12.518 1.00 91.06 85 SER A O 1
ATOM 656 N N . SER A 1 86 ? 11.860 4.567 12.945 1.00 90.31 86 SER A N 1
ATOM 657 C CA . SER A 1 86 ? 11.496 3.942 14.228 1.00 90.31 86 SER A CA 1
ATOM 658 C C . SER A 1 86 ? 10.791 2.583 14.117 1.00 90.31 86 SER A C 1
ATOM 660 O O . SER A 1 86 ? 10.404 2.016 15.132 1.00 90.31 86 SER A O 1
ATOM 662 N N . ILE A 1 87 ? 10.561 2.071 12.907 1.00 92.81 87 ILE A N 1
ATOM 663 C CA . ILE A 1 87 ? 9.883 0.792 12.681 1.00 92.81 87 ILE A CA 1
ATOM 664 C C . ILE A 1 87 ? 10.894 -0.245 12.228 1.00 92.81 87 ILE A C 1
ATOM 666 O O . ILE A 1 87 ? 11.628 -0.033 11.260 1.00 92.81 87 ILE A O 1
ATOM 670 N N . ASP A 1 88 ? 10.898 -1.392 12.892 1.00 93.94 88 ASP A N 1
ATOM 671 C CA . ASP A 1 88 ? 11.739 -2.517 12.513 1.00 93.94 88 ASP A CA 1
ATOM 672 C C . ASP A 1 88 ? 11.140 -3.305 11.349 1.00 93.94 88 ASP A C 1
ATOM 674 O O . ASP A 1 88 ? 9.935 -3.559 11.284 1.00 93.94 88 ASP A O 1
ATOM 678 N N . VAL A 1 89 ? 12.022 -3.696 10.430 1.00 97.00 89 VAL A N 1
ATOM 679 C CA . VAL A 1 89 ? 11.711 -4.579 9.307 1.00 97.00 89 VAL A CA 1
ATOM 680 C C . VAL A 1 89 ? 12.394 -5.904 9.578 1.00 97.00 89 VAL A C 1
ATOM 682 O O . VAL A 1 89 ? 13.608 -5.935 9.768 1.00 97.00 89 VAL A O 1
ATOM 685 N N . THR A 1 90 ? 11.621 -6.988 9.623 1.00 96.81 90 THR A N 1
ATOM 686 C CA . THR A 1 90 ? 12.162 -8.321 9.922 1.00 96.81 90 THR A CA 1
ATOM 687 C C . THR A 1 90 ? 12.881 -8.907 8.712 1.00 96.81 90 THR A C 1
ATOM 689 O O . THR A 1 90 ? 13.990 -9.416 8.840 1.00 96.81 90 THR A O 1
ATOM 692 N N . THR A 1 91 ? 12.271 -8.811 7.531 1.00 97.62 91 THR A N 1
ATOM 693 C CA . THR A 1 91 ? 12.831 -9.289 6.261 1.00 97.62 91 THR A CA 1
ATOM 694 C C . THR A 1 91 ? 12.403 -8.370 5.121 1.00 97.62 91 THR A C 1
ATOM 696 O O . THR A 1 91 ? 11.347 -7.735 5.184 1.00 97.62 91 THR A O 1
ATOM 699 N N . SER A 1 92 ? 13.210 -8.319 4.063 1.00 97.75 92 SER A N 1
ATOM 700 C CA . SER A 1 92 ? 12.822 -7.785 2.759 1.00 97.75 92 SER A CA 1
ATOM 701 C C . SER A 1 92 ? 13.200 -8.789 1.673 1.00 97.75 92 SER A C 1
ATOM 703 O O . SER A 1 92 ? 14.255 -9.417 1.750 1.00 97.75 92 SER A O 1
ATOM 705 N N . GLN A 1 93 ? 12.320 -8.994 0.696 1.00 98.44 93 GLN A N 1
ATOM 706 C CA . GLN A 1 93 ? 12.542 -9.865 -0.457 1.00 98.44 93 GLN A CA 1
ATOM 707 C C . GLN A 1 93 ? 12.066 -9.164 -1.723 1.00 98.44 93 GLN A C 1
ATOM 709 O O . GLN A 1 93 ? 11.125 -8.367 -1.689 1.00 98.44 93 GLN A O 1
ATOM 714 N N . ILE A 1 94 ? 12.732 -9.470 -2.830 1.00 98.31 94 ILE A N 1
ATOM 715 C CA . ILE A 1 94 ? 12.439 -8.921 -4.148 1.00 98.31 94 ILE A CA 1
ATOM 716 C C . ILE A 1 94 ? 12.374 -10.097 -5.114 1.00 98.31 94 ILE A C 1
ATOM 718 O O . ILE A 1 94 ? 13.297 -10.910 -5.145 1.00 98.31 94 ILE A O 1
ATOM 722 N N . THR A 1 95 ? 11.292 -10.178 -5.874 1.00 98.25 95 THR A N 1
ATOM 723 C CA . THR A 1 95 ? 11.135 -11.099 -7.003 1.00 98.25 95 THR A CA 1
ATOM 724 C C . THR A 1 95 ? 10.762 -10.313 -8.249 1.00 98.25 95 THR A C 1
ATOM 726 O O . THR A 1 95 ? 10.300 -9.167 -8.175 1.00 98.25 95 THR A O 1
ATOM 729 N N . GLU A 1 96 ? 11.016 -10.918 -9.403 1.00 95.88 96 GLU A N 1
ATOM 730 C CA . GLU A 1 96 ? 10.765 -10.300 -10.694 1.00 95.88 96 GLU A CA 1
ATOM 731 C C . GLU A 1 96 ? 10.402 -11.357 -11.732 1.00 95.88 96 GLU A C 1
ATOM 733 O O . GLU A 1 96 ? 11.061 -12.391 -11.837 1.00 95.88 96 GLU A O 1
ATOM 738 N N . ILE A 1 97 ? 9.372 -11.069 -12.525 1.00 95.38 97 ILE A N 1
ATOM 739 C CA . ILE A 1 97 ? 8.981 -11.880 -13.679 1.00 95.38 97 ILE A CA 1
ATOM 740 C C . ILE A 1 97 ? 8.453 -10.962 -14.780 1.00 95.38 97 ILE A C 1
ATOM 742 O O . ILE A 1 97 ? 7.575 -10.147 -14.524 1.00 95.38 97 ILE A O 1
ATOM 746 N N . ASP A 1 98 ? 8.999 -11.051 -15.994 1.00 93.06 98 ASP A N 1
ATOM 747 C CA . ASP A 1 98 ? 8.587 -10.221 -17.141 1.00 93.06 98 ASP A CA 1
ATOM 748 C C . ASP A 1 98 ? 8.542 -8.701 -16.840 1.00 93.06 98 ASP A C 1
ATOM 750 O O . ASP A 1 98 ? 7.571 -8.007 -17.171 1.00 93.06 98 ASP A O 1
ATOM 754 N N . ASP A 1 99 ? 9.591 -8.192 -16.175 1.00 92.94 99 ASP A N 1
ATOM 755 C CA . ASP A 1 99 ? 9.722 -6.814 -15.660 1.00 92.94 99 ASP A CA 1
ATOM 756 C C . ASP A 1 99 ? 8.664 -6.405 -14.610 1.00 92.94 99 ASP A C 1
ATOM 758 O O . ASP A 1 99 ? 8.573 -5.231 -14.241 1.00 92.94 99 ASP A O 1
ATOM 762 N N . ILE A 1 100 ? 7.858 -7.344 -14.102 1.00 97.44 100 ILE A N 1
ATOM 763 C CA . ILE A 1 100 ? 6.952 -7.109 -12.974 1.00 97.44 100 ILE A CA 1
ATOM 764 C C . ILE A 1 100 ? 7.767 -7.151 -11.690 1.00 97.44 100 ILE A C 1
ATOM 766 O O . ILE A 1 100 ? 8.325 -8.181 -11.326 1.00 97.44 100 ILE A O 1
ATOM 770 N N . GLU A 1 101 ? 7.811 -6.025 -10.992 1.00 97.94 101 GLU A N 1
ATOM 771 C CA . GLU A 1 101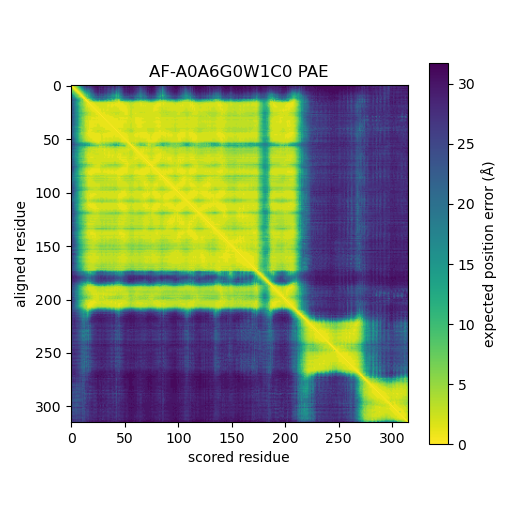 ? 8.626 -5.827 -9.801 1.00 97.94 101 GLU A CA 1
ATOM 772 C C . GLU A 1 101 ? 7.774 -6.084 -8.555 1.00 97.94 101 GLU A C 1
ATOM 774 O O . GLU A 1 101 ? 6.768 -5.402 -8.337 1.00 97.94 101 GLU A O 1
ATOM 779 N N . ILE A 1 102 ? 8.173 -7.049 -7.723 1.00 98.56 102 ILE A N 1
ATOM 780 C CA . ILE A 1 102 ? 7.440 -7.421 -6.507 1.00 98.56 102 ILE A CA 1
ATOM 781 C C . ILE A 1 102 ? 8.387 -7.308 -5.314 1.00 98.56 102 ILE A C 1
ATOM 783 O O . ILE A 1 102 ? 9.287 -8.122 -5.116 1.00 98.56 102 ILE A O 1
ATOM 787 N N . LEU A 1 103 ? 8.188 -6.276 -4.496 1.00 98.69 103 LEU A N 1
ATOM 788 C CA . LEU A 1 103 ? 8.995 -6.017 -3.304 1.00 98.69 103 LEU A CA 1
ATOM 789 C C . LEU A 1 103 ? 8.134 -6.298 -2.075 1.00 98.69 103 LEU A C 1
ATOM 791 O O . LEU A 1 103 ? 7.102 -5.658 -1.901 1.00 98.69 103 LEU A O 1
ATOM 795 N N . THR A 1 104 ? 8.546 -7.220 -1.206 1.00 98.62 104 THR A N 1
ATOM 796 C CA . THR A 1 104 ? 7.803 -7.561 0.020 1.00 98.62 104 THR A CA 1
ATOM 797 C C . THR A 1 104 ? 8.652 -7.367 1.262 1.00 98.62 104 THR A C 1
ATOM 799 O O . THR A 1 104 ? 9.777 -7.863 1.341 1.00 98.62 104 THR A O 1
ATOM 802 N N . ILE A 1 105 ? 8.096 -6.681 2.260 1.00 98.50 105 ILE A N 1
ATOM 803 C CA . ILE A 1 105 ? 8.718 -6.496 3.573 1.00 98.50 105 ILE A CA 1
ATOM 804 C C . ILE A 1 105 ? 7.845 -7.055 4.694 1.00 98.50 105 ILE A C 1
ATOM 806 O O . ILE A 1 105 ? 6.620 -6.986 4.630 1.00 98.50 105 ILE A O 1
ATOM 810 N N . GLU A 1 106 ? 8.478 -7.550 5.753 1.00 97.69 106 GLU A N 1
ATOM 811 C CA . GLU A 1 106 ? 7.805 -7.916 7.000 1.00 97.69 106 GLU A CA 1
ATOM 812 C C . GLU A 1 106 ? 7.894 -6.776 8.017 1.00 97.69 106 GLU A C 1
ATOM 814 O O . GLU A 1 106 ? 8.989 -6.392 8.435 1.00 97.69 106 GLU A O 1
ATOM 819 N N . VAL A 1 107 ? 6.737 -6.272 8.455 1.00 93.62 107 VAL A N 1
ATOM 820 C CA . VAL A 1 107 ? 6.622 -5.221 9.475 1.00 93.62 107 VAL A CA 1
ATOM 821 C C . VAL A 1 107 ? 5.632 -5.671 10.544 1.00 93.62 107 VAL A C 1
ATOM 823 O O . VAL A 1 107 ? 4.437 -5.827 10.290 1.00 93.62 107 VAL A O 1
ATOM 826 N N . GLY A 1 108 ? 6.116 -5.892 11.766 1.00 88.88 108 GLY A N 1
ATOM 827 C CA . GLY A 1 108 ? 5.284 -6.368 12.872 1.00 88.88 108 GLY A CA 1
ATOM 828 C C . GLY A 1 108 ? 4.592 -7.702 12.556 1.00 88.88 108 GLY A C 1
ATOM 829 O O . GLY A 1 108 ? 5.241 -8.739 12.430 1.00 88.88 108 GLY A O 1
ATOM 830 N N . LYS A 1 109 ? 3.257 -7.684 12.463 1.00 88.00 109 LYS A N 1
ATOM 831 C CA . LYS A 1 109 ? 2.422 -8.872 12.193 1.00 88.00 109 LYS A CA 1
ATOM 832 C C . LYS A 1 109 ? 1.907 -8.949 10.751 1.00 88.00 109 LYS A C 1
ATOM 834 O O . LYS A 1 109 ? 1.056 -9.791 10.475 1.00 88.00 109 LYS A O 1
ATOM 839 N N . CYS A 1 110 ? 2.381 -8.081 9.862 1.00 92.00 110 CYS A N 1
ATOM 840 C CA . CYS A 1 110 ? 1.952 -8.040 8.469 1.00 92.00 110 CYS A CA 1
ATOM 841 C C . CYS A 1 110 ? 3.126 -8.093 7.495 1.00 92.00 110 CYS A C 1
ATOM 843 O O . CYS A 1 110 ? 4.255 -7.724 7.833 1.00 92.00 110 CYS A O 1
ATOM 845 N N . THR A 1 111 ? 2.827 -8.510 6.272 1.00 95.94 111 THR A N 1
ATOM 846 C CA . THR A 1 111 ? 3.655 -8.259 5.099 1.00 95.94 111 THR A CA 1
ATOM 847 C C . THR A 1 111 ? 3.080 -7.082 4.319 1.00 95.94 111 THR A C 1
ATOM 849 O O . THR A 1 111 ? 1.862 -6.924 4.209 1.00 95.94 111 THR A O 1
ATOM 852 N N . VAL A 1 112 ? 3.962 -6.226 3.805 1.00 97.44 112 VAL A N 1
ATOM 853 C CA . VAL A 1 112 ? 3.608 -5.169 2.854 1.00 97.44 112 VAL A CA 1
ATOM 854 C C . VAL A 1 112 ? 4.301 -5.474 1.536 1.00 97.44 112 VAL A C 1
ATOM 856 O O . VAL A 1 112 ? 5.530 -5.540 1.495 1.00 97.44 112 VAL A O 1
ATOM 859 N N . THR A 1 113 ? 3.515 -5.647 0.478 1.00 98.25 113 THR A N 1
ATOM 860 C CA . THR A 1 113 ? 3.996 -5.959 -0.869 1.00 98.25 113 THR A CA 1
ATOM 861 C C . THR A 1 113 ? 3.707 -4.793 -1.807 1.00 98.25 113 THR A C 1
ATOM 863 O O . THR A 1 113 ? 2.548 -4.461 -2.052 1.00 98.25 113 THR A O 1
ATOM 866 N N . SER A 1 114 ? 4.767 -4.179 -2.336 1.00 98.44 114 SER A N 1
ATOM 867 C CA . SER A 1 114 ? 4.700 -3.218 -3.436 1.00 98.44 114 SER A CA 1
ATOM 868 C C . SER A 1 114 ? 4.801 -3.956 -4.764 1.00 98.44 114 SER A C 1
ATOM 870 O O . SER A 1 114 ? 5.777 -4.678 -4.969 1.00 98.44 114 SER A O 1
ATOM 872 N N . ILE A 1 115 ? 3.847 -3.731 -5.670 1.00 98.19 115 ILE A N 1
ATOM 873 C CA . ILE A 1 115 ? 3.877 -4.284 -7.032 1.00 98.19 115 ILE A CA 1
ATOM 874 C C . ILE A 1 115 ? 3.957 -3.155 -8.058 1.00 98.19 115 ILE A C 1
ATOM 876 O O . ILE A 1 115 ? 3.208 -2.181 -7.985 1.00 98.19 115 ILE A O 1
ATOM 880 N N . TYR A 1 116 ? 4.848 -3.296 -9.032 1.00 98.12 116 TYR A N 1
ATOM 881 C CA . TYR A 1 116 ? 4.799 -2.526 -10.268 1.00 98.12 116 TYR A CA 1
ATOM 882 C C . TYR A 1 116 ? 4.752 -3.484 -11.450 1.00 98.12 116 TYR A C 1
ATOM 884 O O . TYR A 1 116 ? 5.686 -4.253 -11.664 1.00 98.12 116 TYR A O 1
ATOM 892 N N . LYS A 1 117 ? 3.672 -3.428 -12.227 1.00 97.00 117 LYS A N 1
ATOM 893 C CA . LYS A 1 117 ? 3.561 -4.135 -13.502 1.00 97.00 117 LYS A CA 1
ATOM 894 C C . LYS A 1 117 ? 3.621 -3.109 -14.637 1.00 97.00 117 LYS A C 1
ATOM 896 O O . LYS A 1 117 ? 2.742 -2.250 -14.695 1.00 97.00 117 LYS A O 1
ATOM 901 N N . PRO A 1 118 ? 4.562 -3.221 -15.589 1.00 95.25 118 PRO A N 1
ATOM 902 C CA . PRO A 1 118 ? 4.555 -2.392 -16.789 1.00 95.25 118 PRO A CA 1
ATOM 903 C C . PRO A 1 118 ? 3.276 -2.579 -17.635 1.00 95.25 118 PRO A C 1
ATOM 905 O O . PRO A 1 118 ? 2.695 -3.672 -17.662 1.00 95.25 118 PRO A O 1
ATOM 908 N N . PRO A 1 119 ? 2.844 -1.557 -18.400 1.00 90.94 119 PRO A N 1
ATOM 909 C CA . PRO A 1 119 ? 1.590 -1.606 -19.160 1.00 90.94 119 PRO A CA 1
ATOM 910 C C . PRO A 1 119 ? 1.555 -2.703 -20.228 1.00 90.94 119 PRO A C 1
ATOM 912 O O . PRO A 1 119 ? 0.519 -3.326 -20.436 1.0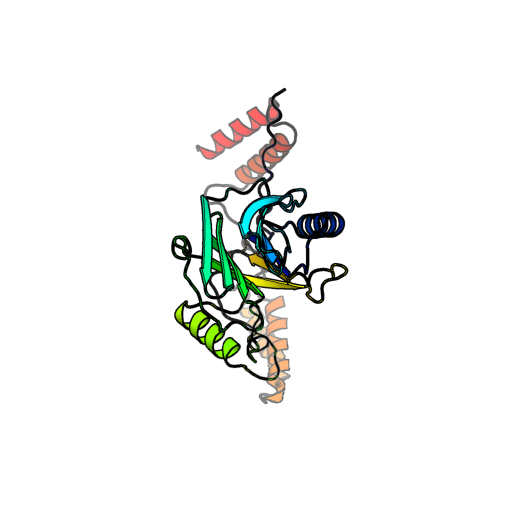0 90.94 119 PRO A O 1
ATOM 915 N N . ASN A 1 120 ? 2.698 -2.995 -20.853 1.00 90.19 120 ASN A N 1
ATOM 916 C CA . ASN A 1 120 ? 2.787 -3.976 -21.938 1.00 90.19 120 ASN A CA 1
ATOM 917 C C . ASN A 1 120 ? 3.071 -5.409 -21.456 1.00 90.19 120 ASN A C 1
ATOM 919 O O . ASN A 1 120 ? 3.075 -6.327 -22.274 1.00 90.19 120 ASN A O 1
ATOM 923 N N . SER A 1 121 ? 3.323 -5.613 -20.159 1.00 93.75 121 SER A N 1
ATOM 924 C CA . SER A 1 121 ? 3.559 -6.948 -19.603 1.00 93.75 121 SER A CA 1
ATOM 925 C C . SER A 1 121 ? 2.231 -7.668 -19.363 1.00 93.75 121 SER A C 1
ATOM 927 O O . SER A 1 121 ? 1.204 -7.045 -19.076 1.00 93.75 121 SER A O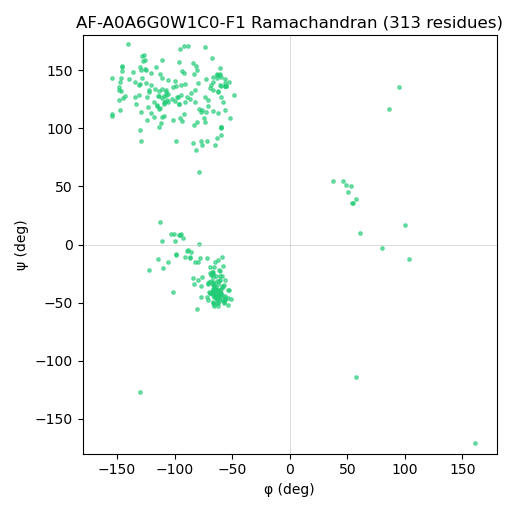 1
ATOM 929 N N . THR A 1 122 ? 2.245 -8.996 -19.457 1.00 96.50 122 THR A N 1
ATOM 930 C CA . THR A 1 122 ? 1.123 -9.830 -19.009 1.00 96.50 122 THR A CA 1
ATOM 931 C C . THR A 1 122 ? 1.238 -10.043 -17.507 1.00 96.50 122 THR A C 1
ATOM 933 O O . THR A 1 122 ? 2.316 -10.377 -17.037 1.00 96.50 122 THR A O 1
ATOM 936 N N . PHE A 1 123 ? 0.152 -9.866 -16.751 1.00 96.56 123 PHE A N 1
ATOM 937 C CA . PHE A 1 123 ? 0.197 -10.052 -15.303 1.00 96.56 123 PHE A CA 1
ATOM 938 C C . PHE A 1 123 ? 0.629 -11.475 -14.930 1.00 96.56 123 PHE A C 1
ATOM 940 O O . PHE A 1 123 ? 0.037 -12.462 -15.377 1.00 96.56 123 PHE A O 1
ATOM 947 N N . ALA A 1 124 ? 1.654 -11.533 -14.088 1.00 96.06 124 ALA A N 1
ATOM 948 C CA . ALA A 1 124 ? 2.194 -12.713 -13.444 1.00 96.06 124 ALA A CA 1
ATOM 949 C C . ALA A 1 124 ? 2.684 -12.310 -12.047 1.00 96.06 124 ALA A C 1
ATOM 951 O O . ALA A 1 124 ? 3.030 -11.151 -11.806 1.00 96.06 124 ALA A O 1
ATOM 952 N N . PHE A 1 125 ? 2.692 -13.265 -11.122 1.00 96.12 125 PHE A N 1
ATOM 953 C CA . PHE A 1 125 ? 3.102 -13.034 -9.743 1.00 96.12 125 PHE A CA 1
ATOM 954 C C . PHE A 1 125 ? 4.120 -14.092 -9.323 1.00 96.12 125 PHE A C 1
ATOM 956 O O . PHE A 1 125 ? 3.745 -15.212 -8.972 1.00 96.12 125 PHE A O 1
ATOM 963 N N . ASP A 1 126 ? 5.404 -13.737 -9.372 1.00 97.12 126 ASP A N 1
ATOM 964 C CA . ASP A 1 126 ? 6.461 -14.555 -8.781 1.00 97.12 126 ASP A CA 1
ATOM 965 C C . ASP A 1 126 ? 6.501 -14.291 -7.276 1.00 97.12 126 ASP A C 1
ATOM 967 O O . ASP A 1 126 ? 6.892 -13.213 -6.829 1.00 97.12 126 ASP A O 1
ATOM 971 N N . LYS A 1 127 ? 5.998 -15.240 -6.488 1.00 96.69 127 LYS A N 1
ATOM 972 C CA . LYS A 1 127 ? 5.733 -15.041 -5.062 1.00 96.69 127 LYS A CA 1
ATOM 973 C C . LYS A 1 127 ? 7.041 -14.941 -4.256 1.00 96.69 127 LYS A C 1
ATOM 975 O O . LYS A 1 127 ? 7.760 -15.937 -4.170 1.00 96.69 127 LYS A O 1
ATOM 980 N N . PRO A 1 128 ? 7.312 -13.817 -3.559 1.00 97.44 128 PRO A N 1
ATOM 981 C CA . PRO A 1 128 ? 8.464 -13.709 -2.667 1.00 97.44 128 PRO A CA 1
ATOM 982 C C . PRO A 1 128 ? 8.437 -14.734 -1.531 1.00 97.44 128 PRO A C 1
ATOM 984 O O . PRO A 1 128 ? 7.380 -15.038 -0.976 1.00 97.44 128 PRO A O 1
ATOM 987 N N . ALA A 1 129 ? 9.614 -15.204 -1.108 1.00 97.75 129 ALA A N 1
ATOM 988 C CA . ALA A 1 129 ? 9.739 -16.204 -0.042 1.00 97.75 129 ALA A CA 1
ATOM 989 C C . ALA A 1 129 ? 9.128 -15.756 1.301 1.00 97.75 129 ALA A C 1
ATOM 991 O O . ALA A 1 129 ? 8.690 -16.590 2.091 1.00 97.75 129 ALA A O 1
ATOM 992 N N . ASN A 1 130 ? 9.072 -14.444 1.555 1.00 96.75 130 ASN A N 1
ATOM 993 C CA . ASN A 1 130 ? 8.478 -13.867 2.759 1.00 96.75 130 ASN A CA 1
ATOM 994 C C . ASN A 1 130 ? 7.002 -13.455 2.595 1.00 96.75 130 ASN A C 1
ATOM 996 O O . ASN A 1 130 ? 6.465 -12.800 3.480 1.00 96.75 130 ASN A O 1
ATOM 1000 N N . PHE A 1 131 ? 6.336 -13.802 1.489 1.00 93.75 131 PHE A N 1
ATOM 1001 C CA . PHE A 1 131 ? 4.954 -13.377 1.242 1.00 93.75 131 PHE A CA 1
ATOM 1002 C C . PHE A 1 131 ? 3.966 -13.979 2.254 1.00 93.75 131 PHE A C 1
ATOM 1004 O O . PHE A 1 131 ? 3.155 -13.246 2.820 1.00 93.75 131 PHE A O 1
ATOM 1011 N N . ASP A 1 132 ? 4.103 -15.282 2.537 1.00 92.56 132 ASP A N 1
ATOM 1012 C CA . ASP A 1 132 ? 3.193 -16.079 3.381 1.00 92.56 132 ASP A CA 1
ATOM 1013 C C . ASP A 1 132 ? 3.647 -16.210 4.850 1.00 92.56 132 ASP A C 1
ATOM 1015 O O . ASP A 1 132 ? 3.085 -16.987 5.621 1.00 92.56 132 ASP A O 1
ATOM 1019 N N . THR A 1 133 ? 4.689 -15.487 5.274 1.00 92.19 133 THR A N 1
ATOM 1020 C CA . THR A 1 133 ? 5.278 -15.658 6.619 1.00 92.19 133 THR A CA 1
ATOM 1021 C C . THR A 1 133 ? 4.464 -15.000 7.736 1.00 92.19 133 THR A C 1
ATOM 1023 O O . THR A 1 133 ? 4.732 -15.234 8.919 1.00 92.19 133 THR A O 1
ATOM 1026 N N . LYS A 1 134 ? 3.475 -14.167 7.387 1.00 90.38 134 LYS A N 1
ATOM 1027 C CA . LYS A 1 134 ? 2.560 -13.478 8.311 1.00 90.38 134 LYS A CA 1
ATOM 1028 C C . LYS A 1 134 ? 1.112 -13.718 7.901 1.00 90.38 134 LYS A C 1
ATOM 1030 O O . LYS A 1 134 ? 0.837 -14.043 6.762 1.00 90.38 134 LYS A O 1
ATOM 1035 N N . ASN A 1 135 ? 0.187 -13.466 8.826 1.00 83.75 135 ASN A N 1
ATOM 1036 C CA . ASN A 1 135 ? -1.249 -13.681 8.604 1.00 83.75 135 ASN A CA 1
ATOM 1037 C C . ASN A 1 135 ? -1.968 -12.488 7.950 1.00 83.75 135 ASN A C 1
ATOM 1039 O O . ASN A 1 135 ? -3.150 -12.587 7.633 1.00 83.75 135 ASN A O 1
ATOM 1043 N N . ILE A 1 136 ? -1.309 -11.331 7.854 1.00 88.50 136 ILE A N 1
ATOM 1044 C CA . ILE A 1 136 ? -1.896 -10.102 7.312 1.00 88.50 136 ILE A CA 1
ATOM 1045 C C . ILE A 1 136 ? -1.051 -9.682 6.116 1.00 88.50 136 ILE A C 1
ATOM 1047 O O . ILE A 1 136 ? 0.095 -9.277 6.300 1.00 88.50 136 ILE A O 1
ATOM 1051 N N . HIS A 1 137 ? -1.631 -9.743 4.922 1.00 90.31 137 HIS A N 1
ATOM 1052 C CA . HIS A 1 137 ? -0.984 -9.343 3.674 1.00 90.31 137 HIS A CA 1
ATOM 1053 C C . HIS A 1 137 ? -1.587 -8.024 3.210 1.00 90.31 137 HIS A C 1
ATOM 1055 O O . HIS A 1 137 ? -2.803 -7.917 3.046 1.00 90.31 137 HIS A O 1
ATOM 1061 N N . ILE A 1 138 ? -0.749 -7.013 3.007 1.00 93.69 138 ILE A N 1
ATOM 1062 C CA . ILE A 1 138 ? -1.177 -5.733 2.453 1.00 93.69 138 ILE A CA 1
ATOM 1063 C C . ILE A 1 138 ? -0.443 -5.532 1.140 1.00 93.69 138 ILE A C 1
ATOM 1065 O O . ILE A 1 138 ? 0.763 -5.295 1.128 1.00 93.69 138 ILE A O 1
ATOM 1069 N N . ILE A 1 139 ? -1.178 -5.620 0.036 1.00 94.88 139 ILE A N 1
ATOM 1070 C CA . ILE A 1 139 ? -0.622 -5.416 -1.299 1.00 94.88 139 ILE A CA 1
ATOM 1071 C C . ILE A 1 139 ? -1.104 -4.081 -1.850 1.00 94.88 139 ILE A C 1
ATOM 1073 O O . ILE A 1 139 ? -2.290 -3.755 -1.790 1.00 94.88 139 ILE A O 1
ATOM 1077 N N . ILE A 1 140 ? -0.165 -3.296 -2.367 1.00 95.31 140 ILE A N 1
ATOM 1078 C CA . ILE A 1 140 ? -0.423 -1.989 -2.961 1.00 95.31 140 ILE A CA 1
ATOM 1079 C C . ILE A 1 140 ? 0.547 -1.760 -4.115 1.00 95.31 140 ILE A C 1
ATOM 1081 O O . ILE A 1 140 ? 1.668 -2.257 -4.100 1.00 95.31 140 ILE A O 1
ATOM 1085 N N . GLY A 1 141 ? 0.136 -1.015 -5.133 1.00 94.75 141 GLY A N 1
ATOM 1086 C CA . GLY A 1 141 ? 1.012 -0.767 -6.264 1.00 94.75 141 GLY A CA 1
ATOM 1087 C C . GLY A 1 141 ? 0.275 -0.311 -7.504 1.00 94.75 141 GLY A C 1
ATOM 1088 O O . GLY A 1 141 ? -0.922 -0.021 -7.455 1.00 94.7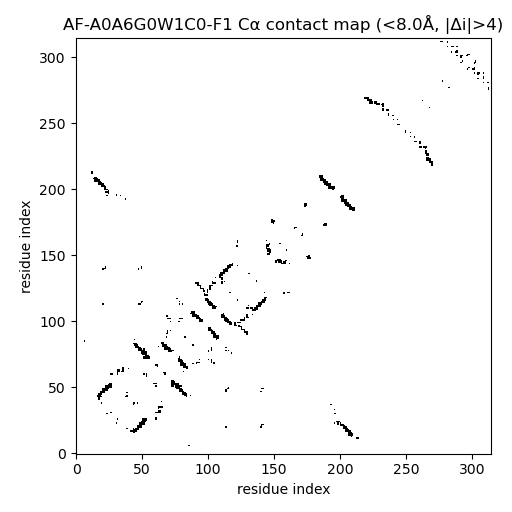5 141 GLY A O 1
ATOM 1089 N N . ASP A 1 142 ? 1.014 -0.266 -8.604 1.00 95.12 142 ASP A N 1
ATOM 1090 C CA . ASP A 1 142 ? 0.491 0.050 -9.925 1.00 95.12 142 ASP A CA 1
ATOM 1091 C C . ASP A 1 142 ? 0.530 -1.205 -10.796 1.00 95.12 142 ASP A C 1
ATOM 1093 O O . ASP A 1 142 ? 1.591 -1.714 -11.164 1.00 95.12 142 ASP A O 1
ATOM 1097 N N . PHE A 1 143 ? -0.658 -1.728 -11.077 1.00 94.62 143 PHE A N 1
ATOM 1098 C CA . PHE A 1 143 ? -0.831 -2.967 -11.819 1.00 94.62 143 PHE A CA 1
ATOM 1099 C C . PHE A 1 143 ? -0.967 -2.724 -13.323 1.00 94.62 143 PHE A C 1
ATOM 1101 O O . PHE A 1 143 ? -0.962 -3.703 -14.068 1.00 94.62 143 PHE A O 1
ATOM 1108 N N . ASN A 1 144 ? -1.142 -1.475 -13.785 1.00 94.69 144 ASN A N 1
ATOM 1109 C CA . ASN A 1 144 ? -1.477 -1.158 -15.181 1.00 94.69 144 ASN A CA 1
ATOM 1110 C C . ASN A 1 144 ? -2.454 -2.187 -15.793 1.00 94.69 144 ASN A C 1
ATOM 1112 O O . ASN A 1 144 ? -2.120 -2.901 -16.745 1.00 94.69 144 ASN A O 1
ATOM 1116 N N . SER A 1 145 ? -3.592 -2.376 -15.119 1.00 91.62 145 SER A N 1
ATOM 1117 C CA . SER A 1 145 ? -4.597 -3.399 -15.427 1.00 91.62 145 SER A CA 1
ATOM 1118 C C . SER A 1 145 ? -5.987 -2.822 -15.177 1.00 91.62 145 SER A C 1
ATOM 1120 O O . SER A 1 145 ? -6.247 -2.272 -14.101 1.00 91.62 145 SER A O 1
ATOM 1122 N N . HIS A 1 146 ? -6.874 -2.916 -16.161 1.00 89.00 146 HIS A N 1
ATOM 1123 C CA . HIS A 1 146 ? -8.212 -2.338 -16.086 1.00 89.00 146 HIS A CA 1
ATOM 1124 C C . HIS A 1 146 ? -9.228 -3.395 -15.656 1.00 89.00 146 HIS A C 1
ATOM 1126 O O . HIS A 1 146 ? -9.308 -4.463 -16.255 1.00 89.00 146 HIS A O 1
ATOM 1132 N N . HIS A 1 147 ? -10.010 -3.099 -14.617 1.00 85.31 147 HIS A N 1
ATOM 1133 C CA . HIS A 1 147 ? -11.116 -3.947 -14.183 1.00 85.31 147 HIS A CA 1
ATOM 1134 C C . HIS A 1 147 ? -12.260 -3.108 -13.623 1.00 85.31 147 HIS A C 1
ATOM 1136 O O . HIS A 1 147 ? -12.047 -2.122 -12.903 1.00 85.31 147 HIS A O 1
ATOM 1142 N N . THR A 1 148 ? -13.488 -3.543 -13.887 1.00 82.62 148 THR A N 1
ATOM 1143 C CA . THR A 1 148 ? -14.696 -2.842 -13.426 1.00 82.62 148 THR A CA 1
ATOM 1144 C C . THR A 1 148 ? -14.835 -2.797 -11.899 1.00 82.62 148 THR A C 1
ATOM 1146 O O . THR A 1 148 ? -15.398 -1.850 -11.350 1.00 82.62 148 THR A O 1
ATOM 1149 N N . ASN A 1 149 ? -14.269 -3.770 -11.178 1.00 79.50 149 ASN A N 1
ATOM 1150 C CA . ASN A 1 149 ? -14.276 -3.802 -9.705 1.00 79.50 149 ASN A CA 1
ATOM 1151 C C . ASN A 1 149 ? -13.438 -2.702 -9.049 1.00 79.50 149 ASN A C 1
ATOM 1153 O O . ASN A 1 149 ? -13.716 -2.343 -7.912 1.00 79.50 149 ASN A O 1
ATOM 1157 N N . TRP A 1 150 ? -12.436 -2.141 -9.730 1.00 79.69 150 TRP A N 1
ATOM 1158 C CA . TRP A 1 150 ? -11.679 -0.997 -9.207 1.00 79.69 150 TRP A CA 1
ATOM 1159 C C . TRP A 1 150 ? -11.905 0.292 -10.002 1.00 79.69 150 TRP A C 1
ATOM 1161 O O . TRP A 1 150 ? -11.148 1.249 -9.845 1.00 79.69 150 TRP A O 1
ATOM 1171 N N . GLY A 1 151 ? -13.003 0.348 -10.765 1.00 78.31 151 GLY A N 1
ATOM 1172 C CA . GLY A 1 151 ? -13.568 1.594 -11.286 1.00 78.31 151 GLY A CA 1
ATOM 1173 C C . GLY A 1 151 ? -13.240 1.932 -12.739 1.00 78.31 151 GLY A C 1
ATOM 1174 O O . GLY A 1 151 ? -13.414 3.087 -13.114 1.00 78.31 151 GLY A O 1
ATOM 1175 N N . TYR A 1 152 ? -12.778 0.971 -13.544 1.00 80.38 152 TYR A N 1
ATOM 1176 C CA . TYR A 1 152 ? -12.713 1.135 -15.002 1.00 80.38 152 TYR A CA 1
ATOM 1177 C C . TYR A 1 152 ? -14.055 0.798 -15.663 1.00 80.38 152 TYR A C 1
ATOM 1179 O O . TYR A 1 152 ? -14.842 0.030 -15.111 1.00 80.38 152 TYR A O 1
ATOM 1187 N N . ASP A 1 153 ? -14.299 1.344 -16.854 1.00 85.81 153 ASP A N 1
ATOM 1188 C CA . ASP A 1 153 ? -15.524 1.070 -17.621 1.00 85.81 153 ASP A CA 1
ATOM 1189 C C . ASP A 1 153 ? -15.549 -0.359 -18.182 1.00 85.81 153 ASP A C 1
ATOM 1191 O O . ASP A 1 153 ? -16.602 -0.991 -18.256 1.00 85.81 153 ASP A O 1
ATOM 1195 N N . GLU A 1 154 ? -14.374 -0.883 -18.531 1.00 86.12 154 GLU A N 1
ATOM 1196 C CA . GLU A 1 154 ? -14.191 -2.216 -19.096 1.00 86.12 154 GLU A CA 1
ATOM 1197 C C . GLU A 1 154 ? -13.092 -2.976 -18.352 1.00 86.12 154 GLU A C 1
ATOM 1199 O O . GLU A 1 154 ? -12.164 -2.392 -17.779 1.00 86.12 154 GLU A O 1
ATOM 1204 N N . THR A 1 155 ? -13.215 -4.300 -18.370 1.00 85.88 155 THR A N 1
ATOM 1205 C CA . THR A 1 155 ? -12.190 -5.212 -17.875 1.00 85.88 155 THR A CA 1
ATOM 1206 C C . THR A 1 155 ? -11.293 -5.650 -19.031 1.00 85.88 155 THR A C 1
ATOM 1208 O O . THR A 1 155 ? -11.786 -6.118 -20.056 1.00 85.88 155 THR A O 1
ATOM 1211 N N . ASP A 1 156 ? -9.978 -5.513 -18.858 1.00 90.69 156 ASP A N 1
ATOM 1212 C CA . ASP A 1 156 ? -8.986 -6.086 -19.767 1.00 90.69 156 ASP A CA 1
ATOM 1213 C C . ASP A 1 156 ? -8.478 -7.454 -19.262 1.00 90.69 156 ASP A C 1
ATOM 1215 O O . ASP A 1 156 ? -8.685 -7.846 -18.113 1.00 90.69 156 ASP A O 1
ATOM 1219 N N . ASN A 1 157 ? -7.759 -8.184 -20.121 1.00 92.19 157 ASN A N 1
ATOM 1220 C CA . ASN A 1 157 ? -7.221 -9.513 -19.798 1.00 92.19 157 ASN A CA 1
ATOM 1221 C C . ASN A 1 157 ? -6.244 -9.514 -18.605 1.00 92.19 157 ASN A C 1
ATOM 1223 O O . ASN A 1 157 ? -6.083 -10.536 -17.943 1.00 92.19 157 ASN A O 1
ATOM 1227 N N . ASN A 1 158 ? -5.547 -8.407 -18.336 1.00 94.25 158 ASN A N 1
ATOM 1228 C CA . ASN A 1 158 ? -4.709 -8.309 -17.143 1.00 94.25 158 ASN A CA 1
ATOM 1229 C C . ASN A 1 158 ? -5.556 -8.053 -15.892 1.00 94.25 158 ASN A C 1
ATOM 1231 O O . ASN A 1 158 ? -5.243 -8.610 -14.844 1.00 94.25 158 ASN A O 1
ATOM 1235 N N . GLY A 1 159 ? -6.634 -7.275 -15.999 1.00 87.69 159 GLY A N 1
ATOM 1236 C CA . GLY A 1 159 ? -7.618 -7.070 -14.945 1.00 87.69 159 GLY A CA 1
ATOM 1237 C C . GLY A 1 159 ? -8.231 -8.381 -14.474 1.00 87.69 159 GLY A C 1
ATOM 1238 O O . GLY A 1 159 ? -8.184 -8.657 -13.277 1.00 87.69 159 GLY A O 1
ATOM 1239 N N . ASP A 1 160 ? -8.693 -9.220 -15.406 1.00 86.25 160 ASP A N 1
ATOM 1240 C CA . ASP A 1 160 ? -9.200 -10.569 -15.098 1.00 86.25 160 ASP A CA 1
ATOM 1241 C C . ASP A 1 160 ? -8.148 -11.408 -14.355 1.00 86.25 160 ASP A C 1
ATOM 1243 O O . ASP A 1 160 ? -8.424 -12.039 -13.335 1.00 86.25 160 ASP A O 1
ATOM 1247 N N . LYS A 1 161 ? -6.893 -11.395 -14.827 1.00 88.56 161 LYS A N 1
ATOM 1248 C CA . LYS A 1 161 ? -5.800 -12.149 -14.191 1.00 88.56 161 LYS A CA 1
ATOM 1249 C C . LYS A 1 161 ? -5.486 -11.660 -12.781 1.00 88.56 161 LYS A C 1
ATOM 1251 O O . LYS A 1 161 ? -5.197 -12.480 -11.910 1.00 88.56 161 LYS A O 1
ATOM 1256 N N . VAL A 1 162 ? -5.521 -10.347 -12.558 1.00 89.00 162 VAL A N 1
ATOM 1257 C CA . VAL A 1 162 ? -5.321 -9.749 -11.234 1.00 89.00 162 VAL A CA 1
ATOM 1258 C C . VAL A 1 162 ? -6.477 -10.118 -10.304 1.00 89.00 162 VAL A C 1
ATOM 1260 O O . VAL A 1 162 ? -6.216 -10.464 -9.154 1.00 89.00 162 VAL A O 1
ATOM 1263 N N . GLU A 1 163 ? -7.727 -10.107 -10.777 1.00 87.12 163 GLU A N 1
ATOM 1264 C CA . GLU A 1 163 ? -8.884 -10.532 -9.979 1.00 87.12 163 GLU A CA 1
ATOM 1265 C C . GLU A 1 163 ? -8.785 -12.013 -9.585 1.00 87.12 163 GLU A C 1
ATOM 1267 O O . GLU A 1 163 ? -8.848 -12.331 -8.398 1.00 87.12 163 GLU A O 1
ATOM 1272 N N . VAL A 1 164 ? -8.532 -12.907 -10.546 1.00 80.56 164 VAL A N 1
ATOM 1273 C CA . VAL A 1 164 ? -8.375 -14.351 -10.289 1.00 80.56 164 VAL A CA 1
ATOM 1274 C C . VAL A 1 164 ? -7.221 -14.623 -9.323 1.00 80.56 164 VAL A C 1
ATOM 1276 O O . VAL A 1 164 ? -7.337 -15.453 -8.415 1.00 80.56 164 VAL A O 1
ATOM 1279 N N . TRP A 1 165 ? -6.095 -13.919 -9.482 1.00 90.69 165 TRP A N 1
ATOM 1280 C CA . TRP A 1 165 ? -4.976 -14.004 -8.544 1.00 90.69 165 TRP A CA 1
ATOM 1281 C C . TRP A 1 165 ? -5.373 -13.522 -7.146 1.00 90.69 165 TRP A C 1
ATOM 1283 O O . TRP A 1 165 ? -5.047 -14.187 -6.159 1.00 90.69 165 TRP A O 1
ATOM 1293 N N . ALA A 1 166 ? -6.090 -12.402 -7.046 1.00 84.31 166 ALA A N 1
ATOM 1294 C CA . ALA A 1 166 ? -6.536 -11.858 -5.773 1.00 84.31 166 ALA A CA 1
ATOM 1295 C C . ALA A 1 166 ? -7.491 -12.817 -5.051 1.00 84.31 166 ALA A C 1
ATOM 1297 O O . ALA A 1 166 ? -7.281 -13.111 -3.873 1.00 84.31 166 ALA A O 1
ATOM 1298 N N . GLU A 1 167 ? -8.470 -13.376 -5.763 1.00 79.19 167 GLU A N 1
ATOM 1299 C CA . GLU A 1 167 ? -9.410 -14.367 -5.235 1.00 79.19 167 GLU A CA 1
ATOM 1300 C C . GLU A 1 167 ? -8.687 -15.635 -4.760 1.00 79.19 167 GLU A C 1
ATOM 1302 O O . GLU A 1 167 ? -8.898 -16.097 -3.635 1.00 79.19 167 GLU A O 1
ATOM 1307 N N . SER A 1 168 ? -7.752 -16.148 -5.567 1.00 77.69 168 SER A N 1
ATOM 1308 C CA . SER A 1 168 ? -6.952 -17.335 -5.231 1.00 77.69 168 SER A CA 1
ATOM 1309 C C . SER A 1 168 ? -6.120 -17.145 -3.957 1.00 77.69 168 SER A C 1
ATOM 1311 O O . SER A 1 168 ? -5.890 -18.101 -3.215 1.00 77.69 168 SER A O 1
ATOM 1313 N N . ASN A 1 169 ? -5.702 -15.907 -3.675 1.00 77.50 169 ASN A N 1
ATOM 1314 C CA . ASN A 1 169 ? -4.968 -15.530 -2.464 1.00 77.50 169 ASN A CA 1
ATOM 1315 C C . ASN A 1 169 ? -5.881 -14.992 -1.345 1.00 77.50 169 ASN A C 1
ATOM 1317 O O . ASN A 1 169 ? -5.382 -14.518 -0.325 1.00 77.50 169 ASN A O 1
ATOM 1321 N N . ARG A 1 170 ? -7.212 -15.079 -1.504 1.00 80.69 170 ARG A N 1
ATOM 1322 C CA . ARG A 1 170 ? -8.223 -14.588 -0.546 1.00 80.69 170 ARG A CA 1
ATOM 1323 C C . ARG A 1 170 ? -8.031 -13.116 -0.173 1.00 80.69 170 ARG A C 1
ATOM 1325 O O . ARG A 1 170 ? -8.249 -12.715 0.971 1.00 80.69 170 ARG A O 1
ATOM 1332 N N . LEU A 1 171 ? -7.596 -12.317 -1.139 1.00 82.69 171 LEU A N 1
ATOM 1333 C CA . LEU A 1 171 ? -7.402 -10.885 -0.983 1.00 82.69 171 LEU A CA 1
ATOM 1334 C C . LEU A 1 171 ? -8.729 -10.159 -1.187 1.00 82.69 171 LEU A C 1
ATOM 1336 O O . LEU A 1 171 ? -9.571 -10.560 -1.986 1.00 82.69 171 LEU A O 1
ATOM 1340 N N . THR A 1 172 ? -8.914 -9.064 -0.458 1.00 82.06 172 THR A N 1
ATOM 1341 C CA . THR A 1 172 ? -10.097 -8.209 -0.580 1.00 82.06 172 THR A CA 1
ATOM 1342 C C . THR A 1 172 ? -9.664 -6.806 -0.966 1.00 82.06 172 THR A C 1
ATOM 1344 O O . THR A 1 172 ? -8.689 -6.272 -0.433 1.00 82.06 172 THR A O 1
ATOM 1347 N N . LEU A 1 173 ? -10.399 -6.196 -1.893 1.00 79.50 173 LEU A N 1
ATOM 1348 C CA . LEU A 1 173 ? -10.134 -4.837 -2.331 1.00 79.50 173 LEU A CA 1
ATOM 1349 C C . LEU A 1 173 ? -10.509 -3.847 -1.218 1.00 79.50 173 LEU A C 1
ATOM 1351 O O . LEU A 1 173 ? -11.642 -3.815 -0.751 1.00 79.50 173 LEU A O 1
ATOM 1355 N N . ILE A 1 174 ? -9.557 -3.003 -0.811 1.00 75.81 174 ILE A N 1
ATOM 1356 C CA . ILE A 1 174 ? -9.770 -1.983 0.237 1.00 75.81 174 ILE A CA 1
ATOM 1357 C C . ILE A 1 174 ? -10.718 -0.865 -0.237 1.00 75.81 174 ILE A C 1
ATOM 1359 O O . ILE A 1 174 ? -11.291 -0.133 0.564 1.00 75.81 174 ILE A O 1
ATOM 1363 N N . HIS A 1 175 ? -10.892 -0.721 -1.548 1.00 65.75 175 HIS A N 1
ATOM 1364 C CA . HIS A 1 175 ? -11.822 0.226 -2.146 1.00 65.75 175 HIS A CA 1
ATOM 1365 C C . HIS A 1 175 ? -12.692 -0.501 -3.163 1.00 65.75 175 HIS A C 1
ATOM 1367 O O . HIS A 1 175 ? -12.348 -0.548 -4.343 1.00 65.75 175 HIS A O 1
ATOM 1373 N N . ASP A 1 176 ? -13.814 -1.044 -2.709 1.00 56.22 176 ASP A N 1
ATOM 1374 C CA . ASP A 1 176 ? -14.859 -1.512 -3.607 1.00 56.22 176 ASP A CA 1
ATOM 1375 C C . ASP A 1 176 ? -15.874 -0.373 -3.839 1.00 56.22 176 ASP A C 1
ATOM 1377 O O . ASP A 1 176 ? -16.581 0.010 -2.904 1.00 56.22 176 ASP A O 1
ATOM 1381 N N . PRO A 1 177 ? -15.969 0.200 -5.055 1.00 49.97 177 PRO A N 1
ATOM 1382 C CA . PRO A 1 177 ? -16.985 1.200 -5.376 1.00 49.97 177 PRO A CA 1
ATOM 1383 C C . PRO A 1 177 ? -18.428 0.664 -5.267 1.00 49.97 177 PRO A C 1
ATOM 1385 O O . PRO A 1 177 ? -19.367 1.459 -5.269 1.00 49.97 177 PRO A O 1
ATOM 1388 N N . LYS A 1 178 ? -18.623 -0.660 -5.173 1.00 40.94 178 LYS A N 1
ATOM 1389 C CA . LYS A 1 178 ? -19.922 -1.347 -5.127 1.00 40.94 178 LYS A CA 1
ATOM 1390 C C . LYS A 1 178 ? -20.303 -1.878 -3.737 1.00 40.94 178 LYS A C 1
ATOM 1392 O O . LYS A 1 178 ? -21.479 -2.177 -3.528 1.00 40.94 178 LYS A O 1
ATOM 1397 N N . LEU A 1 179 ? -19.383 -1.973 -2.771 1.00 43.44 179 LEU A N 1
ATOM 1398 C CA . LEU A 1 179 ? -19.665 -2.554 -1.447 1.00 43.44 179 LEU A CA 1
ATOM 1399 C C . LEU A 1 179 ? -19.473 -1.551 -0.306 1.00 43.44 179 LEU A C 1
ATOM 1401 O O . LEU A 1 179 ? -18.388 -1.031 -0.076 1.00 43.44 179 LEU A O 1
ATOM 1405 N N . HIS A 1 180 ? -20.540 -1.340 0.471 1.00 35.28 180 HIS A N 1
ATOM 1406 C CA . HIS A 1 180 ? -20.503 -0.462 1.642 1.00 35.28 180 HIS A CA 1
ATOM 1407 C C . HIS A 1 180 ? -19.982 -1.148 2.909 1.00 35.28 180 HIS A C 1
ATOM 1409 O O . HIS A 1 180 ? -19.397 -0.464 3.738 1.00 35.28 180 HIS A O 1
ATOM 1415 N N . HIS A 1 181 ? -20.136 -2.465 3.094 1.00 36.84 181 HIS A N 1
ATOM 1416 C CA . HIS A 1 181 ? -19.761 -3.116 4.356 1.00 36.84 181 HIS A CA 1
ATOM 1417 C C . HIS A 1 181 ? -19.417 -4.598 4.158 1.00 36.84 181 HIS A C 1
ATOM 1419 O O . HIS A 1 181 ? -20.302 -5.405 3.888 1.00 36.84 181 HIS A O 1
ATOM 1425 N N . HIS A 1 182 ? -18.150 -4.970 4.337 1.00 37.56 182 HIS A N 1
ATOM 1426 C CA . HIS A 1 182 ? -17.753 -6.330 4.711 1.00 37.56 182 HIS A CA 1
ATOM 1427 C C . HIS A 1 182 ? -16.967 -6.251 6.019 1.00 37.56 182 HIS A C 1
ATOM 1429 O O . HIS A 1 182 ? -16.098 -5.397 6.185 1.00 37.56 182 HIS A O 1
ATOM 1435 N N . SER A 1 183 ? -17.299 -7.120 6.972 1.00 35.16 183 SER A N 1
ATOM 1436 C CA . SER A 1 183 ? -16.570 -7.253 8.233 1.00 35.16 183 SER A CA 1
ATOM 1437 C C . SER A 1 183 ? -15.262 -8.007 7.986 1.00 35.16 183 SER A C 1
ATOM 1439 O O . SER A 1 183 ? -15.201 -9.224 8.124 1.00 35.16 183 SER A O 1
ATOM 1441 N N . THR A 1 184 ? -14.214 -7.296 7.584 1.00 39.97 184 THR A N 1
ATOM 1442 C CA . THR A 1 184 ? -12.845 -7.820 7.546 1.00 39.97 184 THR A CA 1
ATOM 1443 C C . THR A 1 184 ? -12.208 -7.741 8.937 1.00 39.97 184 THR A C 1
ATOM 1445 O O . THR A 1 184 ? -12.567 -6.899 9.754 1.00 39.97 184 THR A O 1
ATOM 1448 N N . VAL A 1 185 ? -11.231 -8.612 9.225 1.00 45.72 185 VAL A N 1
ATOM 1449 C CA . VAL A 1 185 ? -10.427 -8.597 10.475 1.00 45.72 185 VAL A CA 1
ATOM 1450 C C . VAL A 1 185 ? -9.555 -7.331 10.584 1.00 45.72 185 VAL A C 1
ATOM 1452 O O . VAL A 1 185 ? -9.058 -6.986 11.657 1.00 45.72 185 VAL A O 1
ATOM 1455 N N . VAL A 1 186 ? -9.400 -6.615 9.469 1.00 55.66 186 VAL A N 1
ATOM 1456 C CA . VAL A 1 186 ? -8.630 -5.385 9.318 1.00 55.66 186 VAL A CA 1
ATOM 1457 C C . VAL A 1 186 ? -9.489 -4.378 8.546 1.00 55.66 186 VAL A C 1
ATOM 1459 O O . VAL A 1 186 ? -9.898 -4.667 7.424 1.00 55.66 186 VAL A O 1
ATOM 1462 N N . ASP A 1 187 ? -9.771 -3.217 9.142 1.00 68.31 187 ASP A N 1
ATOM 1463 C CA . ASP A 1 187 ? -10.537 -2.132 8.511 1.00 68.31 187 ASP A CA 1
ATOM 1464 C C . ASP A 1 187 ? -9.555 -1.127 7.892 1.00 68.31 187 ASP A C 1
ATOM 1466 O O . ASP A 1 187 ? -8.807 -0.448 8.609 1.00 68.31 187 ASP A O 1
ATOM 1470 N N . GLY A 1 188 ? -9.502 -1.103 6.560 1.00 75.69 188 GLY A N 1
ATOM 1471 C CA . GLY A 1 188 ? -8.604 -0.266 5.772 1.00 75.69 188 GLY A CA 1
ATOM 1472 C C . GLY A 1 188 ? -9.357 0.870 5.089 1.00 75.69 188 GLY A C 1
ATOM 1473 O O . GLY A 1 188 ? -10.371 0.644 4.439 1.00 75.69 188 GLY A O 1
ATOM 1474 N N . LYS A 1 189 ? -8.833 2.093 5.181 1.00 84.38 189 LYS A N 1
ATOM 1475 C CA . LYS A 1 189 ? -9.356 3.253 4.453 1.00 84.38 189 LYS A CA 1
ATOM 1476 C C . LYS A 1 189 ? -8.369 3.699 3.380 1.00 84.38 189 LYS A C 1
ATOM 1478 O O . LYS A 1 189 ? -7.215 4.000 3.690 1.00 84.38 189 LYS A O 1
ATOM 1483 N N . LYS A 1 190 ? -8.845 3.801 2.136 1.00 86.62 190 LYS A N 1
ATOM 1484 C CA . LYS A 1 190 ? -8.126 4.437 1.024 1.00 86.62 190 LYS A CA 1
ATOM 1485 C C . LYS A 1 190 ? -8.382 5.946 1.029 1.00 86.62 190 LYS A C 1
ATOM 1487 O O . LYS A 1 190 ? -9.527 6.388 1.056 1.00 86.62 190 LYS A O 1
ATOM 1492 N N . GLU A 1 191 ? -7.321 6.736 0.951 1.00 89.44 191 GLU A N 1
ATOM 1493 C CA . GLU A 1 191 ? -7.356 8.187 0.760 1.00 89.44 191 GLU A CA 1
ATOM 1494 C C . GLU A 1 191 ? -6.423 8.578 -0.392 1.00 89.44 191 GLU A C 1
ATOM 1496 O O . GLU A 1 191 ? -5.426 7.907 -0.657 1.00 89.44 191 GLU A O 1
ATOM 1501 N N . ILE A 1 192 ? -6.748 9.661 -1.098 1.00 86.81 192 ILE A N 1
ATOM 1502 C CA . ILE A 1 192 ? -5.927 10.172 -2.201 1.00 86.81 192 ILE A CA 1
ATOM 1503 C C . ILE A 1 192 ? -5.083 11.340 -1.693 1.00 86.81 192 ILE A C 1
ATOM 1505 O O . ILE A 1 192 ? -5.612 12.324 -1.177 1.00 86.81 192 ILE A O 1
ATOM 1509 N N . GLY A 1 193 ? -3.768 11.231 -1.852 1.00 80.38 193 GLY A N 1
ATOM 1510 C CA . GLY A 1 193 ? -2.803 12.255 -1.477 1.00 80.38 193 GLY A CA 1
ATOM 1511 C C . GLY A 1 193 ? -2.805 13.462 -2.416 1.00 80.38 193 GLY A C 1
ATOM 1512 O O . GLY A 1 193 ? -3.420 13.475 -3.495 1.00 80.38 193 GLY A O 1
ATOM 1513 N N . ARG A 1 194 ? -2.089 14.511 -2.004 1.00 82.19 194 ARG A N 1
ATOM 1514 C CA . ARG A 1 194 ? -1.847 15.692 -2.845 1.00 82.19 194 ARG A CA 1
ATOM 1515 C C . ARG A 1 194 ? -1.068 15.295 -4.108 1.00 82.19 194 ARG A C 1
ATOM 1517 O O . ARG A 1 194 ? -0.266 14.364 -4.048 1.00 82.19 194 ARG A O 1
ATOM 1524 N N . PRO A 1 195 ? -1.321 15.950 -5.254 1.00 82.50 195 PRO A N 1
ATOM 1525 C CA . PRO A 1 195 ? -0.570 15.675 -6.473 1.00 82.50 195 PRO A CA 1
ATOM 1526 C C . PRO A 1 195 ? 0.908 16.026 -6.285 1.00 82.50 195 PRO A C 1
ATOM 1528 O O . PRO A 1 195 ? 1.234 17.023 -5.642 1.00 82.50 195 PRO A O 1
ATOM 1531 N N . ILE A 1 196 ? 1.785 15.222 -6.881 1.00 81.06 196 ILE A N 1
ATOM 1532 C CA . ILE A 1 196 ? 3.211 15.526 -7.001 1.00 81.06 196 ILE A CA 1
ATOM 1533 C C . ILE A 1 196 ? 3.442 16.041 -8.434 1.00 81.06 196 ILE A C 1
ATOM 1535 O O . ILE A 1 196 ? 2.886 15.474 -9.373 1.00 81.06 196 ILE A O 1
ATOM 1539 N N . PRO A 1 197 ? 4.205 17.126 -8.651 1.00 77.69 197 PRO A N 1
ATOM 1540 C CA . PRO A 1 197 ? 4.470 17.627 -9.997 1.00 77.69 197 PRO A CA 1
ATOM 1541 C C . PRO A 1 197 ? 5.176 16.593 -10.882 1.00 77.69 197 PRO A C 1
ATOM 1543 O O . PRO A 1 197 ? 6.061 15.871 -10.419 1.00 77.69 197 PRO A O 1
ATOM 1546 N N . HIS A 1 198 ? 4.833 16.584 -12.174 1.00 83.25 198 HIS A N 1
ATOM 1547 C CA . HIS A 1 198 ? 5.416 15.684 -13.179 1.00 83.25 198 HIS A CA 1
ATOM 1548 C C . HIS A 1 198 ? 5.251 14.190 -12.846 1.00 83.25 198 HIS A C 1
ATOM 1550 O O . HIS A 1 198 ? 6.188 13.413 -13.023 1.00 83.25 198 HIS A O 1
ATOM 1556 N N . THR A 1 199 ? 4.088 13.818 -12.311 1.00 83.31 199 THR A N 1
ATOM 1557 C CA . THR A 1 199 ? 3.553 12.451 -12.328 1.00 83.31 199 THR A CA 1
ATOM 1558 C C . THR A 1 199 ? 2.080 12.527 -12.724 1.00 83.31 199 THR A C 1
ATOM 1560 O O . THR A 1 199 ? 1.376 13.452 -12.301 1.00 83.31 199 THR A O 1
ATOM 1563 N N . GLN A 1 200 ? 1.608 11.601 -13.557 1.00 83.50 200 GLN A N 1
ATOM 1564 C CA . GLN A 1 200 ? 0.185 11.486 -13.885 1.00 83.50 200 GLN A CA 1
ATOM 1565 C C . GLN A 1 200 ? -0.596 10.758 -12.777 1.00 83.50 200 GLN A C 1
ATOM 1567 O O . GLN A 1 200 ? -1.824 10.853 -12.705 1.00 83.50 200 GLN A O 1
ATOM 1572 N N . HIS A 1 201 ? 0.111 10.075 -11.871 1.00 85.25 201 HIS A N 1
ATOM 1573 C CA . HIS A 1 201 ? -0.472 9.326 -10.769 1.00 85.25 201 HIS A CA 1
ATOM 1574 C C . HIS A 1 201 ? -0.591 10.175 -9.502 1.00 85.25 201 HIS A C 1
ATOM 1576 O O . HIS A 1 201 ? 0.219 11.050 -9.188 1.00 85.25 201 HIS A O 1
ATOM 1582 N N . ARG A 1 202 ? -1.629 9.883 -8.718 1.00 85.94 202 ARG A N 1
ATOM 1583 C CA . ARG A 1 202 ? -1.819 10.474 -7.393 1.00 85.94 202 ARG A CA 1
ATOM 1584 C C . ARG A 1 202 ? -1.325 9.498 -6.329 1.00 85.94 202 ARG A C 1
ATOM 1586 O O . ARG A 1 202 ? -1.676 8.321 -6.414 1.00 85.94 202 ARG A O 1
ATOM 1593 N N . PRO A 1 203 ? -0.591 9.965 -5.302 1.00 91.25 203 PRO A N 1
ATOM 1594 C CA . PRO A 1 203 ? -0.258 9.117 -4.170 1.00 91.25 203 PRO A CA 1
ATOM 1595 C C . PRO A 1 203 ? -1.523 8.534 -3.537 1.00 91.25 203 PRO A C 1
ATOM 1597 O O . PRO A 1 203 ? -2.509 9.245 -3.330 1.00 91.25 203 PRO A O 1
ATOM 1600 N N . ILE A 1 204 ? -1.487 7.251 -3.201 1.00 91.00 204 ILE A N 1
ATOM 1601 C CA . ILE A 1 204 ? -2.556 6.552 -2.493 1.00 91.00 204 ILE A CA 1
ATOM 1602 C C . ILE A 1 204 ? -2.103 6.331 -1.056 1.00 91.00 204 ILE A C 1
ATOM 1604 O O . ILE A 1 204 ? -1.015 5.819 -0.813 1.00 91.00 204 ILE A O 1
ATOM 1608 N N . LEU A 1 205 ? -2.951 6.701 -0.104 1.00 91.44 205 LEU A N 1
ATOM 1609 C C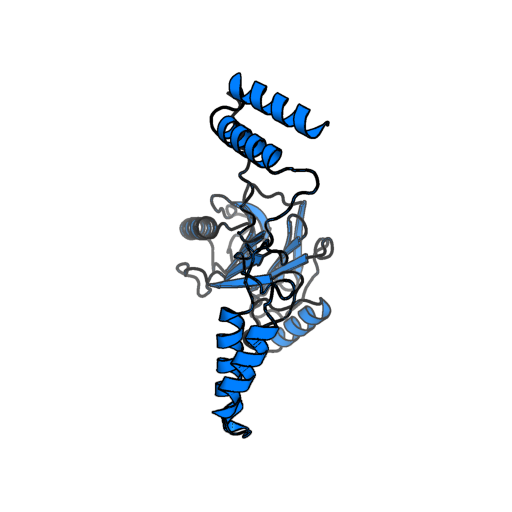A . LEU A 1 205 ? -2.764 6.459 1.319 1.00 91.44 205 LEU A CA 1
ATOM 1610 C C . LEU A 1 205 ? -3.713 5.342 1.751 1.00 91.44 205 LEU A C 1
ATOM 1612 O O . LEU A 1 205 ? -4.926 5.448 1.595 1.00 91.44 205 LEU A O 1
ATOM 1616 N N . CYS A 1 206 ? -3.161 4.277 2.311 1.00 91.38 206 CYS A N 1
ATOM 1617 C CA . CYS A 1 206 ? -3.892 3.178 2.913 1.00 91.38 206 CYS A CA 1
ATOM 1618 C C . CYS A 1 206 ? -3.713 3.243 4.432 1.00 91.38 206 CYS A C 1
ATOM 1620 O O . CYS A 1 206 ? -2.617 3.032 4.955 1.00 91.38 206 CYS A O 1
ATOM 1622 N N . LYS A 1 207 ? -4.787 3.581 5.146 1.00 90.19 207 LYS A N 1
ATOM 1623 C CA . LYS A 1 207 ? -4.816 3.660 6.609 1.00 90.19 207 LYS A CA 1
ATOM 1624 C C . LYS A 1 207 ? -5.473 2.409 7.157 1.00 90.19 207 LYS A C 1
ATOM 1626 O O . LYS A 1 207 ? -6.686 2.248 7.064 1.00 90.19 207 LYS A O 1
ATOM 1631 N N . ILE A 1 208 ? -4.663 1.545 7.743 1.00 86.19 208 ILE A N 1
ATOM 1632 C CA . ILE A 1 208 ? -5.093 0.301 8.357 1.00 86.19 208 ILE A CA 1
ATOM 1633 C C . ILE A 1 208 ? -5.403 0.549 9.829 1.00 86.19 208 ILE A C 1
ATOM 1635 O O . ILE A 1 208 ? -4.546 1.001 10.592 1.00 86.19 208 ILE A O 1
ATOM 1639 N N . THR A 1 209 ? -6.628 0.244 10.247 1.00 77.94 209 THR A N 1
ATOM 1640 C CA . THR A 1 209 ? -7.067 0.340 11.640 1.00 77.94 209 THR A CA 1
ATOM 1641 C C . THR A 1 209 ? -7.307 -1.046 12.230 1.00 77.94 209 THR A C 1
ATOM 1643 O O . THR A 1 209 ? -7.784 -1.959 11.555 1.00 77.94 209 THR A O 1
ATOM 1646 N N . ALA A 1 210 ? -6.964 -1.215 13.508 1.00 64.75 210 ALA A N 1
ATOM 1647 C CA . ALA A 1 210 ? -7.374 -2.400 14.246 1.00 64.75 210 ALA A CA 1
ATOM 1648 C C . ALA A 1 210 ? -8.902 -2.375 14.408 1.00 64.75 210 ALA A C 1
ATOM 1650 O O . ALA A 1 210 ? -9.468 -1.347 14.780 1.00 64.75 210 ALA A O 1
ATOM 1651 N N . VAL A 1 211 ? -9.567 -3.499 14.134 1.00 54.50 211 VAL A N 1
ATOM 1652 C CA . VAL A 1 211 ? -11.036 -3.606 14.212 1.00 54.50 211 VAL A CA 1
ATOM 1653 C C . VAL A 1 211 ? -11.544 -3.459 15.648 1.00 54.50 211 VAL A C 1
ATOM 1655 O O . VAL A 1 211 ? -12.636 -2.941 15.875 1.00 54.50 211 VAL A O 1
ATOM 1658 N N . ILE A 1 212 ? -10.727 -3.819 16.641 1.00 50.25 212 ILE A N 1
ATOM 1659 C CA . ILE A 1 212 ? -11.017 -3.534 18.048 1.00 50.25 212 ILE A CA 1
ATOM 1660 C C . ILE A 1 212 ? -10.550 -2.110 18.355 1.00 50.25 212 ILE A C 1
ATOM 1662 O O . ILE A 1 212 ? -9.421 -1.885 18.788 1.00 50.25 212 ILE A O 1
ATOM 1666 N N . LYS A 1 213 ? -11.433 -1.140 18.116 1.00 41.12 213 LYS A N 1
ATOM 1667 C CA . LYS A 1 213 ? -11.271 0.232 18.605 1.00 41.12 213 LYS A CA 1
ATOM 1668 C C . LYS A 1 213 ? -11.866 0.292 20.017 1.00 41.12 213 LYS A C 1
ATOM 1670 O O . LYS A 1 213 ? -13.037 -0.066 20.171 1.00 41.12 213 LYS A O 1
ATOM 1675 N N . PRO A 1 214 ? -11.129 0.740 21.051 1.00 38.62 214 PRO A N 1
ATOM 1676 C CA . PRO A 1 214 ? -11.755 1.209 22.278 1.00 38.62 214 PRO A CA 1
ATOM 1677 C C . PRO A 1 214 ? -12.647 2.384 21.878 1.00 38.62 214 PRO A C 1
ATOM 1679 O O . PRO A 1 214 ? -12.165 3.463 21.547 1.00 38.62 214 PRO A O 1
ATOM 1682 N N . CYS A 1 215 ? -13.947 2.143 21.772 1.00 37.53 215 CYS A N 1
ATOM 1683 C CA . CYS A 1 215 ? -14.891 3.219 21.562 1.00 37.53 215 CYS A CA 1
ATOM 1684 C C . CYS A 1 215 ? -15.164 3.817 22.937 1.00 37.53 215 CYS A C 1
ATOM 1686 O O . CYS A 1 215 ? -15.609 3.096 23.835 1.00 37.53 215 CYS A O 1
ATOM 1688 N N . ASP A 1 216 ? -14.913 5.114 23.099 1.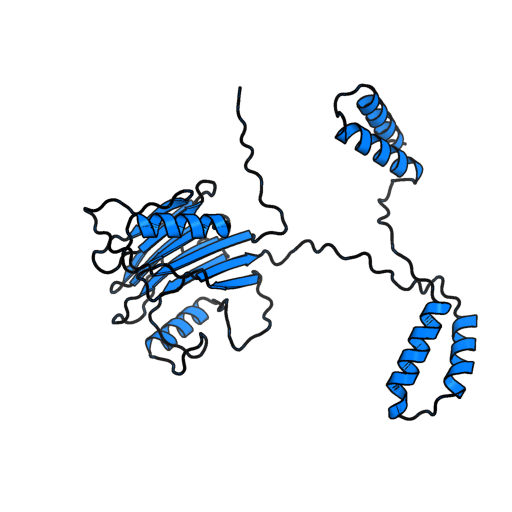00 43.78 216 ASP A N 1
ATOM 1689 C CA . ASP A 1 216 ? -15.497 5.870 24.198 1.00 43.78 216 ASP A CA 1
ATOM 1690 C C . ASP A 1 216 ? -17.009 5.841 24.001 1.00 43.78 216 ASP A C 1
ATOM 1692 O O . ASP A 1 216 ? -17.592 6.636 23.266 1.00 43.78 216 ASP A O 1
ATOM 1696 N N . THR A 1 217 ? -17.661 4.845 24.599 1.00 40.69 217 THR A N 1
ATOM 1697 C CA . THR A 1 217 ? -19.113 4.782 24.597 1.00 40.69 217 THR A CA 1
ATOM 1698 C C . THR A 1 217 ? -19.599 5.957 25.435 1.00 40.69 217 THR A C 1
ATOM 1700 O O . THR A 1 217 ? -19.339 5.955 26.645 1.00 40.69 217 THR A O 1
ATOM 1703 N N . PRO A 1 218 ? -20.310 6.948 24.863 1.00 45.12 218 PRO A N 1
ATOM 1704 C CA . PRO A 1 218 ? -20.933 7.969 25.686 1.00 45.12 218 PRO A CA 1
ATOM 1705 C C . PRO A 1 218 ? -21.848 7.259 26.684 1.00 45.12 218 PRO A C 1
ATOM 1707 O O . PRO A 1 218 ? -22.550 6.309 26.323 1.00 45.12 218 PRO A O 1
ATOM 1710 N N . PHE A 1 219 ? -21.821 7.678 27.949 1.00 46.00 219 PHE A N 1
ATOM 1711 C CA . PHE A 1 219 ? -22.661 7.095 28.991 1.00 46.00 219 PHE A CA 1
ATOM 1712 C C . PHE A 1 219 ? -24.146 7.249 28.625 1.00 46.00 219 PHE A C 1
ATOM 1714 O O . PHE A 1 219 ? -24.784 8.271 28.885 1.00 46.00 219 PHE A O 1
ATOM 1721 N N . LEU A 1 220 ? -24.720 6.220 28.000 1.00 48.47 220 LEU A N 1
ATOM 1722 C CA . LEU A 1 220 ? -26.132 6.191 27.647 1.00 48.47 220 LEU A CA 1
ATOM 1723 C C . LEU A 1 220 ? -26.949 5.903 28.907 1.00 48.47 220 LEU A C 1
ATOM 1725 O O . LEU A 1 220 ? -26.870 4.814 29.479 1.00 48.47 220 LEU A O 1
ATOM 1729 N N . ARG A 1 221 ? -27.776 6.868 29.324 1.00 56.22 221 ARG A N 1
ATOM 1730 C CA . ARG A 1 221 ? -28.768 6.669 30.390 1.00 56.22 221 ARG A CA 1
ATOM 1731 C C . ARG A 1 221 ? -29.772 5.602 29.940 1.00 56.22 221 ARG A C 1
ATOM 1733 O O . ARG A 1 221 ? -30.543 5.838 29.008 1.00 56.22 221 ARG A O 1
ATOM 1740 N N . ARG A 1 222 ? -29.776 4.437 30.593 1.00 62.12 222 ARG A N 1
ATOM 1741 C CA . ARG A 1 222 ? -30.684 3.318 30.283 1.00 62.12 222 ARG A CA 1
ATOM 1742 C C . ARG A 1 222 ? -31.927 3.382 31.165 1.00 62.12 222 ARG A C 1
ATOM 1744 O O . ARG A 1 222 ? -31.864 3.866 32.294 1.00 62.12 222 ARG A O 1
ATOM 1751 N N . TYR A 1 223 ? -33.055 2.897 30.650 1.00 70.81 223 TYR A N 1
ATOM 1752 C CA . TYR A 1 223 ? -34.265 2.722 31.452 1.00 70.81 223 TYR A CA 1
ATOM 1753 C C . TYR A 1 223 ? -34.008 1.721 32.578 1.00 70.81 223 TYR A C 1
ATOM 1755 O O . TYR A 1 223 ? -33.481 0.633 32.343 1.00 70.81 223 TYR A O 1
ATOM 1763 N N . ASN A 1 224 ? -34.385 2.093 33.798 1.00 76.38 224 ASN A N 1
ATOM 1764 C CA . ASN A 1 224 ? -34.370 1.202 34.943 1.00 76.38 224 ASN A CA 1
ATOM 1765 C C . ASN A 1 224 ? -35.783 0.654 35.166 1.00 76.38 224 ASN A C 1
ATOM 1767 O O . ASN A 1 224 ? -36.574 1.221 35.917 1.00 76.38 224 ASN A O 1
ATOM 1771 N N . PHE A 1 225 ? -36.081 -0.463 34.506 1.00 80.06 225 PHE A N 1
ATOM 1772 C CA . PHE A 1 225 ? -37.381 -1.131 34.596 1.00 80.06 225 PHE A CA 1
ATOM 1773 C C . PHE A 1 225 ? -37.687 -1.704 35.989 1.00 80.06 225 PHE A C 1
ATOM 1775 O O . PHE A 1 225 ? -38.851 -1.922 36.305 1.00 80.06 225 PHE A O 1
ATOM 1782 N N . GLN A 1 226 ? -36.672 -1.904 36.839 1.00 79.81 226 GLN A N 1
ATOM 1783 C CA . GLN A 1 226 ? -36.864 -2.358 38.223 1.00 79.81 226 GLN A CA 1
ATOM 1784 C C . GLN A 1 226 ? -37.374 -1.242 39.143 1.00 79.81 226 GLN A C 1
ATOM 1786 O O . GLN A 1 226 ? -38.048 -1.526 40.124 1.00 79.81 226 GLN A O 1
ATOM 1791 N N . LYS A 1 227 ? -37.057 0.022 38.836 1.00 82.44 227 LYS A N 1
ATOM 1792 C CA . LYS A 1 227 ? -37.532 1.204 39.580 1.00 82.44 227 LYS A CA 1
ATOM 1793 C C . LYS A 1 227 ? -38.703 1.911 38.890 1.00 82.44 227 LYS A C 1
ATOM 1795 O O . LYS A 1 227 ? -39.032 3.037 39.251 1.00 82.44 227 LYS A O 1
ATOM 1800 N N . ALA A 1 228 ? -39.268 1.303 37.853 1.00 88.31 228 ALA A N 1
ATOM 1801 C CA . ALA A 1 228 ? -40.387 1.876 37.127 1.00 88.31 228 ALA A CA 1
ATOM 1802 C C . ALA A 1 228 ? -41.647 1.881 37.996 1.00 88.31 228 ALA A C 1
ATOM 1804 O O . ALA A 1 228 ? -41.993 0.865 38.600 1.00 88.31 228 ALA A O 1
ATOM 1805 N N . ASP A 1 229 ? -42.355 3.008 38.003 1.00 91.44 229 ASP A N 1
ATOM 1806 C CA . ASP A 1 229 ? -43.704 3.078 38.555 1.00 91.44 229 ASP A CA 1
ATOM 1807 C C . ASP A 1 229 ? -44.690 2.563 37.502 1.00 91.44 229 ASP A C 1
ATOM 1809 O O . ASP A 1 229 ? -45.282 3.319 36.724 1.00 91.44 229 ASP A O 1
ATOM 1813 N N . TRP A 1 230 ? -44.803 1.236 37.435 1.00 91.50 230 TRP A N 1
ATOM 1814 C CA . TRP A 1 230 ? -45.651 0.557 36.460 1.00 91.50 230 TRP A CA 1
ATOM 1815 C C . TRP A 1 230 ? -47.132 0.878 36.637 1.00 91.50 230 TRP A C 1
ATOM 1817 O O . TRP A 1 230 ? -47.855 0.927 35.644 1.00 91.50 230 TRP A O 1
ATOM 1827 N N . TYR A 1 231 ? -47.579 1.129 37.868 1.00 94.50 231 TYR A N 1
ATOM 1828 C CA . TYR A 1 231 ? -48.976 1.446 38.144 1.00 94.50 231 TYR A CA 1
ATOM 1829 C C . TYR A 1 231 ? -49.362 2.780 37.502 1.00 94.50 231 TYR A C 1
ATOM 1831 O O . TYR A 1 231 ? -50.295 2.846 36.699 1.00 94.50 231 TYR A O 1
ATOM 1839 N N . THR A 1 232 ? -48.589 3.832 37.777 1.00 93.75 232 THR A N 1
ATOM 1840 C CA . THR A 1 232 ? -48.869 5.163 37.229 1.00 93.75 232 THR A CA 1
ATOM 1841 C C . THR A 1 232 ? -48.586 5.227 35.727 1.00 93.75 232 THR A C 1
ATOM 1843 O O . THR A 1 232 ? -49.323 5.892 35.002 1.00 93.75 232 THR A O 1
ATOM 1846 N N . PHE A 1 233 ? -47.576 4.494 35.236 1.00 93.38 233 PHE A N 1
ATOM 1847 C CA . PHE A 1 233 ? -47.330 4.332 33.799 1.00 93.38 233 PHE A CA 1
ATOM 1848 C C . PHE A 1 233 ? -48.547 3.749 33.074 1.00 93.38 233 PHE A C 1
ATOM 1850 O O . PHE A 1 233 ? -48.971 4.307 32.065 1.00 93.38 233 PHE A O 1
ATOM 1857 N N . THR A 1 234 ? -49.095 2.648 33.594 1.00 92.75 234 THR A N 1
ATOM 1858 C CA . THR A 1 234 ? -50.218 1.931 32.974 1.00 92.75 234 THR A CA 1
ATOM 1859 C C . THR A 1 234 ? -51.449 2.820 32.937 1.00 92.75 234 THR A C 1
ATOM 1861 O O . THR A 1 234 ? -51.987 3.061 31.865 1.00 92.75 234 THR A O 1
ATOM 1864 N N . LYS A 1 235 ? -51.806 3.426 34.077 1.00 95.00 235 LYS A N 1
ATOM 1865 C CA . LYS A 1 235 ? -52.943 4.347 34.153 1.00 95.00 235 LYS A CA 1
ATOM 1866 C C . LYS A 1 235 ? -52.817 5.508 33.159 1.00 95.00 235 LYS A C 1
ATOM 1868 O O . LYS A 1 235 ? -53.750 5.793 32.421 1.00 95.00 235 LYS A O 1
ATOM 1873 N N . ALA A 1 236 ? -51.653 6.159 33.112 1.00 92.94 236 ALA A N 1
ATOM 1874 C CA . ALA A 1 236 ? -51.431 7.286 32.210 1.00 92.94 236 ALA A CA 1
ATOM 1875 C C . ALA A 1 236 ? -51.455 6.877 30.729 1.00 92.94 236 ALA A C 1
ATOM 1877 O O . ALA A 1 236 ? -51.864 7.675 29.884 1.00 92.94 236 ALA A O 1
ATOM 1878 N N . LEU A 1 237 ? -50.986 5.667 30.406 1.00 93.81 237 LEU A N 1
ATOM 1879 C CA . LEU A 1 237 ? -51.026 5.138 29.048 1.00 93.81 237 LEU A CA 1
ATOM 1880 C C . LEU A 1 237 ? -52.453 4.789 28.635 1.00 93.81 237 LEU A C 1
ATOM 1882 O O . LEU A 1 237 ? -52.864 5.221 27.563 1.00 93.81 237 LEU A O 1
ATOM 1886 N N . ASP A 1 238 ? -53.198 4.085 29.483 1.00 93.88 238 ASP A N 1
ATOM 1887 C CA . ASP A 1 238 ? -54.589 3.710 29.222 1.00 93.88 238 ASP A CA 1
ATOM 1888 C C . ASP A 1 238 ? -55.456 4.956 29.009 1.00 93.88 238 ASP A C 1
ATOM 1890 O O . ASP A 1 238 ? -56.146 5.056 27.995 1.00 93.88 238 ASP A O 1
ATOM 1894 N N . ASP A 1 239 ? -55.333 5.957 29.889 1.00 92.62 239 ASP A N 1
ATOM 1895 C CA . ASP A 1 239 ? -56.052 7.228 29.760 1.00 92.62 239 ASP A CA 1
ATOM 1896 C C . ASP A 1 239 ? -55.713 7.928 28.434 1.00 92.62 239 ASP A C 1
ATOM 1898 O O . ASP A 1 239 ? -56.597 8.429 27.742 1.00 92.62 239 ASP A O 1
ATOM 1902 N N . ALA A 1 240 ? -54.439 7.957 28.038 1.00 89.19 240 ALA A N 1
ATOM 1903 C CA . ALA A 1 240 ? -54.018 8.686 26.847 1.00 89.19 240 ALA A CA 1
ATOM 1904 C C . ALA A 1 240 ? -54.295 7.939 25.531 1.00 89.19 240 ALA A C 1
ATOM 1906 O O . ALA A 1 240 ? -54.547 8.577 24.507 1.00 89.19 240 ALA A O 1
ATOM 1907 N N . VAL A 1 241 ? -54.270 6.605 25.536 1.00 91.31 241 VAL A N 1
ATOM 1908 C CA . VAL A 1 241 ? -54.547 5.776 24.351 1.00 91.31 241 VAL A CA 1
ATOM 1909 C C . VAL A 1 241 ? -56.009 5.886 23.920 1.00 91.31 241 VAL A C 1
ATOM 1911 O O . VAL A 1 241 ? -56.278 5.777 22.729 1.00 91.31 241 VAL A O 1
ATOM 1914 N N . THR A 1 242 ? -56.937 6.217 24.828 1.00 89.44 242 THR A N 1
ATOM 1915 C CA . THR A 1 242 ? -58.358 6.459 24.488 1.00 89.44 242 THR A CA 1
ATOM 1916 C C . THR A 1 242 ? -58.570 7.569 23.451 1.00 89.44 242 THR A C 1
ATOM 1918 O O . THR A 1 242 ? -59.623 7.633 22.823 1.00 89.44 242 THR A O 1
ATOM 1921 N N . THR A 1 243 ? -57.569 8.431 23.244 1.00 84.88 243 THR A N 1
ATOM 1922 C CA . THR A 1 243 ? -57.600 9.514 22.249 1.00 84.88 243 THR A CA 1
ATOM 1923 C C . THR A 1 243 ? -57.172 9.083 20.842 1.00 84.88 243 THR A C 1
ATOM 1925 O O . THR A 1 243 ? -57.256 9.885 19.913 1.00 84.88 243 THR A O 1
ATOM 1928 N N . LEU A 1 244 ? -56.702 7.841 20.668 1.00 88.81 244 LEU A N 1
ATOM 1929 C CA . LEU A 1 244 ? -56.209 7.306 19.400 1.00 88.81 244 LEU A CA 1
ATOM 1930 C C . LEU A 1 244 ? -57.106 6.170 18.906 1.00 88.81 244 LEU A C 1
ATOM 1932 O O . LEU A 1 244 ? -57.330 5.186 19.609 1.00 88.81 244 LEU A O 1
ATOM 1936 N N . GLU A 1 245 ? -57.564 6.266 17.659 1.00 89.88 245 GLU A N 1
ATOM 1937 C CA . GLU A 1 245 ? -58.260 5.153 17.010 1.00 89.88 245 GLU A CA 1
ATOM 1938 C C . GLU A 1 245 ? -57.273 4.030 16.636 1.00 89.88 245 GLU A C 1
ATOM 1940 O O . GLU A 1 245 ? -56.149 4.325 16.207 1.00 89.88 245 GLU A O 1
ATOM 1945 N N . PRO A 1 246 ? -57.667 2.746 16.757 1.00 88.12 246 PRO A N 1
ATOM 1946 C CA . PRO A 1 246 ? -56.807 1.594 16.489 1.00 88.12 246 PRO A CA 1
ATOM 1947 C C . PRO A 1 246 ? -56.686 1.312 14.980 1.00 88.12 246 PRO A C 1
ATOM 1949 O O . PRO A 1 246 ? -57.085 0.257 14.490 1.00 88.12 246 PRO A O 1
ATOM 1952 N N . VAL A 1 247 ? -56.133 2.273 14.243 1.00 91.69 247 VAL A N 1
ATOM 1953 C CA . VAL A 1 247 ? -55.859 2.197 12.801 1.00 91.69 247 VAL A CA 1
ATOM 1954 C C . VAL A 1 247 ? -54.352 2.270 12.539 1.00 91.69 247 VAL A C 1
ATOM 1956 O O . VAL A 1 247 ? -53.597 2.831 13.339 1.00 91.69 247 VAL A O 1
ATOM 1959 N N . ASN A 1 248 ? -53.886 1.690 11.430 1.00 86.88 248 ASN A N 1
ATOM 1960 C CA . ASN A 1 248 ? -52.452 1.570 11.128 1.00 86.88 248 ASN A CA 1
ATOM 1961 C C . ASN A 1 248 ? -51.757 2.935 11.003 1.00 86.88 248 ASN A C 1
ATOM 1963 O O . ASN A 1 248 ? -50.593 3.085 11.377 1.00 86.88 248 ASN A O 1
ATOM 1967 N N . GLU A 1 249 ? -52.488 3.946 10.541 1.00 92.19 249 GLU A N 1
ATOM 1968 C CA . GLU A 1 249 ? -52.037 5.328 10.385 1.00 92.19 249 GLU A CA 1
ATOM 1969 C C . GLU A 1 249 ? -51.618 5.957 11.729 1.00 92.19 249 GLU A C 1
ATOM 1971 O O . GLU A 1 249 ? -50.799 6.876 11.760 1.00 92.19 249 GLU A O 1
ATOM 1976 N N . ASN A 1 250 ? -52.110 5.418 12.852 1.00 91.19 250 ASN A N 1
ATOM 1977 C CA . ASN A 1 250 ? -51.823 5.905 14.201 1.00 91.19 250 ASN A CA 1
ATOM 1978 C C . ASN A 1 250 ? -50.635 5.207 14.888 1.00 91.19 250 ASN A C 1
ATOM 1980 O O . ASN A 1 250 ? -50.340 5.513 16.047 1.00 91.19 250 ASN A O 1
ATOM 1984 N N . TYR A 1 251 ? -49.895 4.329 14.201 1.00 86.88 251 TYR A N 1
ATOM 1985 C CA . TYR A 1 251 ? -48.756 3.610 14.791 1.00 86.88 251 TYR A CA 1
ATOM 1986 C C . TYR A 1 251 ? -47.642 4.540 15.308 1.00 86.88 251 TYR A C 1
ATOM 1988 O O . TYR A 1 251 ? -47.125 4.368 16.417 1.00 86.88 251 TYR A O 1
ATOM 1996 N N . GLU A 1 252 ? -47.286 5.561 14.527 1.00 88.94 252 GLU A N 1
ATOM 1997 C CA . GLU A 1 252 ? -46.288 6.565 14.919 1.00 88.94 252 GLU A CA 1
ATOM 1998 C C . GLU A 1 252 ? -46.769 7.438 16.098 1.00 88.94 252 GLU A C 1
ATOM 2000 O O . GLU A 1 252 ? -46.050 7.540 17.103 1.00 88.94 252 GLU A O 1
ATOM 2005 N N . PRO A 1 253 ? -47.992 8.014 16.064 1.00 89.19 253 PRO A N 1
ATOM 2006 C CA . PRO A 1 253 ? -48.605 8.673 17.219 1.00 89.19 253 PRO A CA 1
ATOM 2007 C C . PRO A 1 253 ? -48.616 7.821 18.495 1.00 89.19 253 PRO A C 1
ATOM 2009 O O . PRO A 1 253 ? -48.193 8.300 19.551 1.00 89.19 253 PRO A O 1
ATOM 2012 N N . PHE A 1 254 ? -49.011 6.549 18.399 1.00 91.62 254 PHE A N 1
ATOM 2013 C CA . PHE A 1 254 ? -49.008 5.608 19.520 1.00 91.62 254 PHE A CA 1
ATOM 2014 C C . PHE A 1 254 ? -47.594 5.388 20.070 1.00 91.62 254 PHE A C 1
ATOM 2016 O O . PHE A 1 254 ? -47.344 5.532 21.269 1.00 91.62 254 PHE A O 1
ATOM 2023 N N . THR A 1 255 ? -46.622 5.130 19.194 1.00 87.25 255 THR A N 1
ATOM 2024 C CA . THR A 1 255 ? -45.222 4.923 19.589 1.00 87.25 255 THR A CA 1
ATOM 2025 C C . THR A 1 255 ? -44.644 6.160 20.286 1.00 87.25 255 THR A C 1
ATOM 2027 O O . THR A 1 255 ? -43.905 6.052 21.274 1.00 87.25 255 THR A O 1
ATOM 2030 N N . LYS A 1 256 ? -44.986 7.361 19.808 1.00 86.50 256 LYS A N 1
ATOM 2031 C CA . LYS A 1 256 ? -44.591 8.631 20.431 1.00 86.50 256 LYS A CA 1
ATOM 2032 C C . LYS A 1 256 ? -45.241 8.818 21.801 1.00 86.50 256 LYS A C 1
ATOM 2034 O O . LYS A 1 256 ? -44.569 9.297 22.724 1.00 86.50 256 LYS A O 1
ATOM 2039 N N . LEU A 1 257 ? -46.502 8.421 21.947 1.00 89.56 257 LEU A N 1
ATOM 2040 C CA . LEU A 1 257 ? -47.238 8.469 23.204 1.00 89.56 257 LEU A CA 1
ATOM 2041 C C . LEU A 1 257 ? -46.586 7.565 24.258 1.00 89.56 257 LEU A C 1
ATOM 2043 O O . LEU A 1 257 ? -46.174 8.061 25.309 1.00 89.56 257 LEU A O 1
ATOM 2047 N N . VAL A 1 258 ? -46.353 6.290 23.922 1.00 89.00 258 VAL A N 1
ATOM 2048 C CA . VAL A 1 258 ? -45.656 5.317 24.782 1.00 89.00 258 VAL A CA 1
ATOM 2049 C C . VAL A 1 258 ? -44.296 5.865 25.216 1.00 89.00 258 VAL A C 1
ATOM 2051 O O . VAL A 1 258 ? -44.023 5.974 26.410 1.00 89.00 258 VAL A O 1
ATOM 2054 N N . LYS A 1 259 ? -43.460 6.323 24.271 1.00 83.12 259 LYS A N 1
ATOM 2055 C CA . LYS A 1 259 ? -42.134 6.897 24.579 1.00 83.12 259 LYS A CA 1
ATOM 2056 C C . LYS A 1 259 ? -42.213 8.096 25.527 1.00 83.12 259 LYS A C 1
ATOM 2058 O O . LYS A 1 259 ? -41.316 8.284 26.352 1.00 83.12 259 LYS A O 1
ATOM 2063 N N . THR A 1 260 ? -43.241 8.930 25.397 1.00 85.31 260 THR A N 1
ATOM 2064 C CA . THR A 1 260 ? -43.422 10.135 26.219 1.00 85.31 260 THR A CA 1
ATOM 2065 C C . THR A 1 260 ? -43.814 9.777 27.646 1.00 85.31 260 THR A C 1
ATOM 2067 O O . THR A 1 260 ? -43.213 10.292 28.588 1.00 85.31 260 THR A O 1
ATOM 2070 N N . ILE A 1 261 ? -44.751 8.847 27.812 1.00 86.19 261 ILE A N 1
ATOM 2071 C CA . ILE A 1 261 ? -45.213 8.379 29.122 1.00 86.19 261 ILE A CA 1
ATOM 2072 C C . ILE A 1 261 ? -44.105 7.574 29.814 1.00 86.19 261 ILE A C 1
ATOM 2074 O O . ILE A 1 261 ? -43.790 7.826 30.977 1.00 86.19 261 ILE A O 1
ATOM 2078 N N . SER A 1 262 ? -43.383 6.718 29.082 1.00 82.50 262 SER A N 1
ATOM 2079 C CA . SER A 1 262 ? -42.227 5.992 29.622 1.00 82.50 262 SER A CA 1
ATOM 2080 C C . SER A 1 262 ? -41.152 6.926 30.181 1.00 82.50 262 SER A C 1
ATOM 2082 O O . SER A 1 262 ? -40.516 6.593 31.172 1.00 82.50 262 SER A O 1
ATOM 2084 N N . ARG A 1 263 ? -40.921 8.108 29.590 1.00 78.88 263 ARG A N 1
ATOM 2085 C CA . ARG A 1 263 ? -39.943 9.077 30.127 1.00 78.88 263 ARG A CA 1
ATOM 2086 C C . ARG A 1 263 ? -40.368 9.693 31.462 1.00 78.88 263 ARG A C 1
ATOM 2088 O O . ARG A 1 263 ? -39.491 10.120 32.203 1.00 78.88 263 ARG A O 1
ATOM 2095 N N . LYS A 1 264 ? -41.671 9.760 31.745 1.00 83.69 264 LYS A N 1
ATOM 2096 C CA . LYS A 1 264 ? -42.214 10.321 32.991 1.00 83.69 264 LYS A CA 1
ATOM 2097 C C . LYS A 1 264 ? -42.215 9.306 34.135 1.00 83.69 264 LYS A C 1
ATOM 2099 O O . LYS A 1 264 ? -41.996 9.698 35.273 1.00 83.69 264 LYS A O 1
ATOM 2104 N N . HIS A 1 265 ? -42.436 8.027 33.827 1.00 84.81 265 HIS A N 1
ATOM 2105 C CA . HIS A 1 265 ? -42.691 6.994 34.844 1.00 84.81 265 HIS A CA 1
ATOM 2106 C C . HIS A 1 265 ? -41.610 5.907 34.942 1.00 84.81 265 HIS A C 1
ATOM 2108 O O . HIS A 1 265 ? -41.588 5.146 35.908 1.00 84.81 265 HIS A O 1
ATOM 2114 N N . ILE A 1 266 ? -40.690 5.831 33.974 1.00 82.00 266 ILE A N 1
ATOM 2115 C CA . IL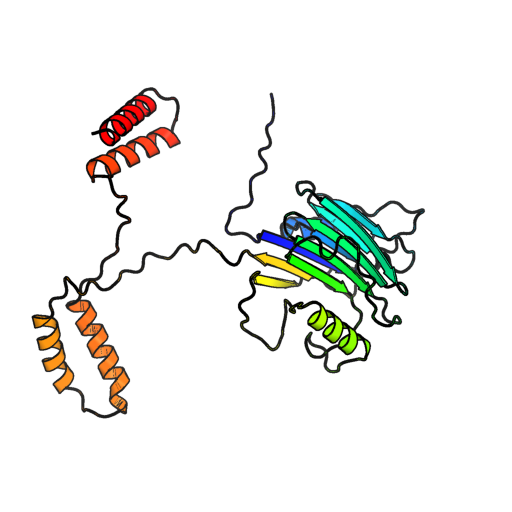E A 1 266 ? -39.568 4.888 33.998 1.00 82.00 266 ILE A CA 1
ATOM 2116 C C . ILE A 1 266 ? -38.273 5.688 34.183 1.00 82.00 266 ILE A C 1
ATOM 2118 O O . ILE A 1 266 ? -37.800 6.324 33.230 1.00 82.00 266 ILE A O 1
ATOM 2122 N N . PRO A 1 267 ? -37.676 5.671 35.389 1.00 76.31 267 PRO A N 1
ATOM 2123 C CA . PRO A 1 267 ? -36.464 6.424 35.656 1.00 76.31 267 PRO A CA 1
ATOM 2124 C C . PRO A 1 267 ? -35.319 5.914 34.781 1.00 76.31 267 PRO A C 1
ATOM 2126 O O . PRO A 1 267 ? -35.205 4.723 34.477 1.00 76.31 267 PRO A O 1
ATOM 2129 N N . ARG A 1 268 ? -34.445 6.834 34.372 1.00 67.44 268 ARG A N 1
ATOM 2130 C CA . ARG A 1 268 ? -33.250 6.512 33.591 1.00 67.44 268 ARG A CA 1
ATOM 2131 C C . ARG A 1 268 ? -32.016 6.690 34.456 1.00 67.44 268 ARG A C 1
ATOM 2133 O O . ARG A 1 268 ? -31.827 7.750 35.044 1.00 67.44 268 ARG A O 1
ATOM 2140 N N . GLY A 1 269 ? -31.179 5.663 34.509 1.00 59.81 269 GLY A N 1
ATOM 2141 C CA . GLY A 1 269 ? -29.956 5.650 35.302 1.00 59.81 269 GLY A CA 1
ATOM 2142 C C . GLY A 1 269 ? -28.741 5.278 34.466 1.00 59.81 269 GLY A C 1
ATOM 2143 O O . GLY A 1 269 ? -28.852 4.726 33.370 1.00 59.81 269 GLY A O 1
ATOM 2144 N N . CYS A 1 270 ? -27.570 5.583 35.006 1.00 54.25 270 CYS A N 1
ATOM 2145 C CA . CYS A 1 270 ? -26.295 5.103 34.504 1.00 54.25 270 CYS A CA 1
ATOM 2146 C C . CYS A 1 270 ? -25.729 4.110 35.527 1.00 54.25 270 CYS A C 1
ATOM 2148 O O . CYS A 1 270 ? -25.762 4.398 36.722 1.00 54.25 270 CYS A O 1
ATOM 2150 N N . ARG A 1 271 ? -25.236 2.943 35.090 1.00 53.62 271 ARG A N 1
ATOM 2151 C CA . ARG A 1 271 ? -24.408 2.108 35.972 1.00 53.62 271 ARG A CA 1
ATOM 2152 C C . ARG A 1 271 ? -23.048 2.789 36.076 1.00 53.62 271 ARG A C 1
ATOM 2154 O O . ARG A 1 271 ? -22.273 2.746 35.126 1.00 53.62 271 ARG A O 1
ATOM 2161 N N . ILE A 1 272 ? -22.788 3.415 37.217 1.00 52.56 272 ILE A N 1
ATOM 2162 C CA . ILE A 1 272 ? -21.434 3.798 37.612 1.00 52.56 272 ILE A CA 1
ATOM 2163 C C . ILE A 1 272 ? -20.662 2.480 37.746 1.00 52.56 272 ILE A C 1
ATOM 2165 O O . ILE A 1 272 ? -21.211 1.508 38.276 1.00 52.56 272 ILE A O 1
ATOM 2169 N N . LYS A 1 273 ? -19.463 2.385 37.161 1.00 48.16 273 LYS A N 1
ATOM 2170 C CA . LYS A 1 273 ? -18.637 1.175 37.257 1.00 48.16 273 LYS A CA 1
ATOM 2171 C C . LYS A 1 273 ? -18.346 0.920 38.735 1.00 48.16 273 LYS A C 1
ATOM 2173 O O . LYS A 1 273 ? -17.502 1.578 39.321 1.00 48.16 273 LYS A O 1
ATOM 2178 N N . HIS A 1 274 ? -19.072 -0.015 39.326 1.00 49.53 274 HIS A N 1
ATOM 2179 C CA . HIS A 1 274 ? -18.785 -0.517 40.656 1.00 49.53 274 HIS A CA 1
ATOM 2180 C C . HIS A 1 274 ? -17.564 -1.427 40.540 1.00 49.53 274 HIS A C 1
ATOM 2182 O O . HIS A 1 274 ? -17.665 -2.500 39.939 1.00 49.53 274 HIS A O 1
ATOM 2188 N N . ILE A 1 275 ? -16.418 -0.986 41.060 1.00 54.78 275 ILE A N 1
ATOM 2189 C CA . ILE A 1 275 ? -15.257 -1.856 41.247 1.00 54.78 275 ILE A CA 1
ATOM 2190 C C . ILE A 1 275 ? -15.558 -2.692 42.498 1.00 54.78 275 ILE A C 1
ATOM 2192 O O . ILE A 1 275 ? -15.711 -2.115 43.574 1.00 54.78 275 ILE A O 1
ATOM 2196 N N . PRO A 1 276 ? -15.729 -4.023 42.388 1.00 47.78 276 PRO A N 1
ATOM 2197 C CA . PRO A 1 276 ? -15.976 -4.858 43.558 1.00 47.78 276 PRO A CA 1
ATOM 2198 C C . PRO A 1 276 ? -14.824 -4.706 44.556 1.00 47.78 276 PRO A C 1
ATOM 2200 O O . PRO A 1 276 ? -13.679 -4.943 44.184 1.00 47.78 276 PRO A O 1
ATOM 2203 N N . GLY A 1 277 ? -15.134 -4.293 45.787 1.00 59.88 277 GLY A N 1
ATOM 2204 C CA . GLY A 1 277 ? -14.145 -4.054 46.846 1.00 59.88 277 GLY A CA 1
ATOM 2205 C C . GLY A 1 277 ? -13.826 -2.580 47.124 1.00 59.88 277 GLY A C 1
ATOM 2206 O O . GLY A 1 277 ? -13.262 -2.303 48.170 1.00 59.88 277 GLY A O 1
ATOM 2207 N N . LEU A 1 278 ? -14.230 -1.629 46.269 1.00 67.06 278 LEU A N 1
ATOM 2208 C CA . LEU A 1 278 ? -14.121 -0.198 46.588 1.00 67.06 278 LEU A CA 1
ATOM 2209 C C . LEU A 1 278 ? -15.422 0.314 47.215 1.00 67.06 278 LEU A C 1
ATOM 2211 O O . LEU A 1 278 ? -16.434 0.489 46.530 1.00 67.06 278 LEU A O 1
ATOM 2215 N N . THR A 1 279 ? -15.390 0.561 48.522 1.00 76.00 279 THR A N 1
ATOM 2216 C CA . THR A 1 279 ? -16.422 1.331 49.229 1.00 76.00 279 THR A CA 1
ATOM 2217 C C . THR A 1 279 ? -16.393 2.802 48.778 1.00 76.00 279 THR A C 1
ATOM 2219 O O . THR A 1 279 ? -15.396 3.247 48.209 1.00 76.00 279 THR A O 1
ATOM 2222 N N . PRO A 1 280 ? -17.469 3.584 48.988 1.00 73.00 280 PRO A N 1
ATOM 2223 C CA . PRO A 1 280 ? -17.469 5.016 48.670 1.00 73.00 280 PRO A CA 1
ATOM 2224 C C . PRO A 1 280 ? -16.292 5.775 49.300 1.00 73.00 280 PRO A C 1
ATOM 2226 O O . PRO A 1 280 ? -15.665 6.582 48.622 1.00 73.00 280 PRO A O 1
ATOM 2229 N N . ASP A 1 281 ? -15.943 5.429 50.538 1.00 72.44 281 ASP A N 1
ATOM 2230 C CA . ASP A 1 281 ? -14.829 6.031 51.275 1.00 72.44 281 ASP A CA 1
ATOM 2231 C C . ASP A 1 281 ? -13.474 5.703 50.614 1.00 72.44 281 ASP A C 1
ATOM 2233 O O . ASP A 1 281 ? -12.615 6.567 50.474 1.00 72.44 281 ASP A O 1
ATOM 2237 N N . LEU A 1 282 ? -13.305 4.476 50.101 1.00 77.12 282 LEU A N 1
ATOM 2238 C CA . LEU A 1 282 ? -12.122 4.072 49.330 1.00 77.12 282 LEU A CA 1
ATOM 2239 C C . LEU A 1 282 ? -12.009 4.799 47.982 1.00 77.12 282 LEU A C 1
ATOM 2241 O O . LEU A 1 282 ? -10.899 5.067 47.526 1.00 77.12 282 LEU A O 1
ATOM 2245 N N . VAL A 1 283 ? -13.137 5.103 47.328 1.00 76.88 283 VAL A N 1
A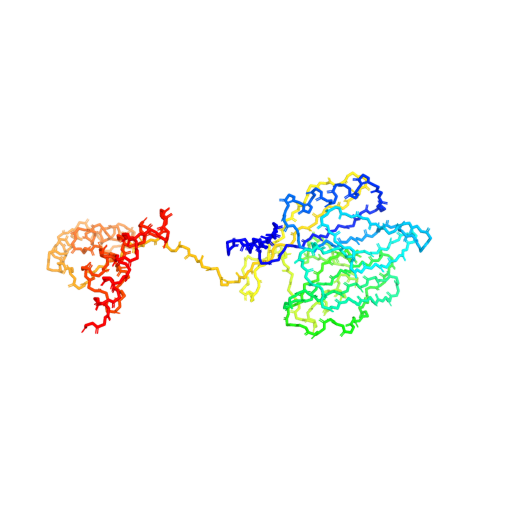TOM 2246 C CA . VAL A 1 283 ? -13.146 5.879 46.075 1.00 76.88 283 VAL A CA 1
ATOM 2247 C C . VAL A 1 283 ? -12.669 7.305 46.335 1.00 76.88 283 VAL A C 1
ATOM 2249 O O . VAL A 1 283 ? -11.824 7.795 45.593 1.00 76.88 283 VAL A O 1
ATOM 2252 N N . GLU A 1 284 ? -13.158 7.941 47.400 1.00 82.31 284 GLU A N 1
ATOM 2253 C CA . GLU A 1 284 ? -12.746 9.296 47.777 1.00 82.31 284 GLU A CA 1
ATOM 2254 C C . GLU A 1 284 ? -11.250 9.352 48.123 1.00 82.31 284 GLU A C 1
ATOM 2256 O O . GLU A 1 284 ? -10.526 10.210 47.616 1.00 82.31 284 GLU A O 1
ATOM 2261 N N . THR A 1 285 ? -10.752 8.394 48.910 1.00 83.69 285 THR A N 1
ATOM 2262 C CA . THR A 1 285 ? -9.322 8.304 49.241 1.00 83.69 285 THR A CA 1
ATOM 2263 C C . THR A 1 285 ? -8.458 8.036 48.003 1.00 83.69 285 THR A C 1
ATOM 2265 O O . THR A 1 285 ? -7.384 8.625 47.871 1.00 83.69 285 THR A O 1
ATOM 2268 N N . LEU A 1 286 ? -8.921 7.201 47.063 1.00 82.94 286 LEU A N 1
ATOM 2269 C CA . LEU A 1 286 ? -8.223 6.939 45.799 1.00 82.94 286 LEU A CA 1
ATOM 2270 C C . LEU A 1 286 ? -8.157 8.186 44.903 1.00 82.94 286 LEU A C 1
ATOM 2272 O O . LEU A 1 286 ? -7.117 8.435 44.293 1.00 82.94 286 LEU A O 1
ATOM 2276 N N . GLU A 1 287 ? -9.234 8.969 44.820 1.00 83.38 287 GLU A N 1
ATOM 2277 C CA . GLU A 1 287 ? -9.251 10.235 44.074 1.00 83.38 287 GLU A CA 1
ATOM 2278 C C . GLU A 1 287 ? -8.276 11.248 44.693 1.00 83.38 287 GLU A C 1
ATOM 2280 O O . GLU A 1 287 ? -7.431 11.790 43.983 1.00 83.38 287 GLU A O 1
ATOM 2285 N N . GLN A 1 288 ? -8.290 11.407 46.023 1.00 83.12 288 GLN A N 1
ATOM 2286 C CA . GLN A 1 288 ? -7.355 12.287 46.738 1.00 83.12 288 GLN A CA 1
ATOM 2287 C C . GLN A 1 288 ? -5.887 11.878 46.549 1.00 83.12 288 GLN A C 1
ATOM 2289 O O . GLN A 1 288 ? -5.029 12.738 46.350 1.00 83.12 288 GLN A O 1
ATOM 2294 N N . TYR A 1 289 ? -5.584 10.577 46.597 1.00 84.44 289 TYR A N 1
ATOM 2295 C CA . TYR A 1 289 ? -4.243 10.067 46.302 1.00 84.44 289 TYR A CA 1
ATOM 2296 C C . TYR A 1 289 ? -3.835 10.355 44.852 1.00 84.44 289 TYR A C 1
ATOM 2298 O O . TYR A 1 289 ? -2.719 10.807 44.605 1.00 84.44 289 TYR A O 1
ATOM 2306 N N . THR A 1 290 ? -4.740 10.128 43.895 1.00 71.31 290 THR A N 1
ATOM 2307 C CA . THR A 1 290 ? -4.472 10.338 42.463 1.00 71.31 290 THR A CA 1
ATOM 2308 C C . THR A 1 290 ? -4.150 11.804 42.169 1.00 71.31 290 THR A C 1
ATOM 2310 O O . THR A 1 290 ? -3.166 12.085 41.488 1.00 71.31 290 THR A O 1
ATOM 2313 N N . ASP A 1 291 ? -4.917 12.738 42.737 1.00 81.56 291 ASP A N 1
ATOM 2314 C CA . ASP A 1 291 ? -4.684 14.177 42.571 1.00 81.56 291 ASP A CA 1
ATOM 2315 C C . ASP A 1 291 ? -3.319 14.612 43.136 1.00 81.56 291 ASP A C 1
ATOM 2317 O O . ASP A 1 291 ? -2.621 15.425 42.526 1.00 81.56 291 ASP A O 1
ATOM 2321 N N . LYS A 1 292 ? -2.906 14.048 44.280 1.00 78.19 292 LYS A N 1
ATOM 2322 C CA . LYS A 1 292 ? -1.591 14.307 44.891 1.00 78.19 292 LYS A CA 1
ATOM 2323 C C . LYS A 1 292 ? -0.443 13.694 44.087 1.00 78.19 292 LYS A C 1
ATOM 2325 O O . LYS A 1 292 ? 0.569 14.354 43.865 1.00 78.19 292 LYS A O 1
ATOM 2330 N N . TYR A 1 293 ? -0.626 12.475 43.583 1.00 75.38 293 TYR A N 1
ATOM 2331 C CA . TYR A 1 293 ? 0.361 11.771 42.765 1.00 75.38 293 TYR A CA 1
ATOM 2332 C C . TYR A 1 293 ? 0.662 12.490 41.447 1.00 75.38 293 TYR A C 1
ATOM 2334 O O . TYR A 1 293 ? 1.816 12.560 41.025 1.00 75.38 293 TYR A O 1
ATOM 2342 N N . GLU A 1 294 ? -0.364 13.048 40.803 1.00 65.44 294 GLU A N 1
ATOM 2343 C CA . GLU A 1 294 ? -0.204 13.847 39.583 1.00 65.44 294 GLU A CA 1
ATOM 2344 C C . GLU A 1 294 ? 0.490 15.198 39.845 1.00 65.44 294 GLU A C 1
ATOM 2346 O O . GLU A 1 294 ? 1.111 15.756 38.937 1.00 65.44 294 GLU A O 1
ATOM 2351 N N . ALA A 1 295 ? 0.416 15.726 41.073 1.00 76.69 295 ALA A N 1
ATOM 2352 C CA . ALA A 1 295 ? 1.109 16.951 41.468 1.00 76.69 295 ALA A CA 1
ATOM 2353 C C . ALA A 1 295 ? 2.590 16.702 41.803 1.00 76.69 295 ALA A C 1
ATOM 2355 O O . ALA A 1 295 ? 3.464 17.330 41.201 1.00 76.69 295 ALA A O 1
ATOM 2356 N N . ASP A 1 296 ? 2.871 15.788 42.738 1.00 76.50 296 ASP A N 1
ATOM 2357 C CA . ASP A 1 296 ? 4.220 15.308 43.050 1.00 76.50 296 ASP A CA 1
ATOM 2358 C C . ASP A 1 296 ? 4.164 13.886 43.650 1.00 76.50 296 ASP A C 1
ATOM 2360 O O . ASP A 1 296 ? 3.717 13.698 44.788 1.00 76.50 296 ASP A O 1
ATOM 2364 N N . PRO A 1 297 ? 4.635 12.863 42.917 1.00 66.81 297 PRO A N 1
ATOM 2365 C CA . PRO A 1 297 ? 4.568 11.475 43.361 1.00 66.81 297 PRO A CA 1
ATOM 2366 C C . PRO A 1 297 ? 5.535 11.136 44.505 1.00 66.81 297 PRO A C 1
ATOM 2368 O O . PRO A 1 297 ? 5.430 10.043 45.062 1.00 66.81 297 PRO A O 1
ATOM 2371 N N . PHE A 1 298 ? 6.489 12.016 44.832 1.00 77.56 298 PHE A N 1
ATOM 2372 C CA . PHE A 1 298 ? 7.493 11.788 45.878 1.00 77.56 298 PHE A CA 1
ATOM 2373 C C . PHE A 1 298 ? 7.314 12.690 47.105 1.00 77.56 298 PHE A C 1
ATOM 2375 O O . PHE A 1 298 ? 8.145 12.630 48.012 1.00 77.56 298 PHE A O 1
ATOM 2382 N N . ASP A 1 299 ? 6.264 13.512 47.137 1.00 89.75 299 ASP A N 1
ATOM 2383 C CA . ASP A 1 299 ? 5.917 14.309 48.312 1.00 89.75 299 ASP A CA 1
ATOM 2384 C C . ASP A 1 299 ? 5.477 13.407 49.477 1.00 89.75 299 ASP A C 1
ATOM 2386 O O . ASP A 1 299 ? 4.846 12.364 49.277 1.00 89.75 299 ASP A O 1
ATOM 2390 N N . GLU A 1 300 ? 5.832 13.801 50.700 1.00 89.25 300 GLU A N 1
ATOM 2391 C CA . GLU A 1 300 ? 5.571 13.027 51.919 1.00 89.25 300 GLU A CA 1
ATOM 2392 C C . GLU A 1 300 ? 4.064 12.790 52.118 1.00 89.25 300 GLU A C 1
ATOM 2394 O O . GLU A 1 300 ? 3.652 11.673 52.421 1.00 89.25 300 GLU A O 1
ATOM 2399 N N . ASP A 1 301 ? 3.232 13.786 51.804 1.00 84.25 301 ASP A N 1
ATOM 2400 C CA . ASP A 1 301 ? 1.769 13.716 51.904 1.00 84.25 301 ASP A CA 1
ATOM 2401 C C . ASP A 1 301 ? 1.162 12.785 50.834 1.00 84.25 301 ASP A C 1
ATOM 2403 O O . ASP A 1 301 ? 0.171 12.090 51.070 1.00 84.25 301 ASP A O 1
ATOM 2407 N N . THR A 1 302 ? 1.779 12.693 49.649 1.00 79.12 302 THR A N 1
ATOM 2408 C CA . THR A 1 302 ? 1.385 11.720 48.614 1.00 79.12 302 THR A CA 1
ATOM 2409 C C . THR A 1 302 ? 1.685 10.289 49.057 1.00 79.12 302 THR A C 1
ATOM 2411 O O . THR A 1 302 ? 0.874 9.384 48.832 1.00 79.12 302 THR A O 1
ATOM 2414 N N . ILE A 1 303 ? 2.846 10.076 49.684 1.00 78.00 303 ILE A N 1
ATOM 2415 C CA . ILE A 1 303 ? 3.274 8.765 50.186 1.00 78.00 303 ILE A CA 1
ATOM 2416 C C . ILE A 1 303 ? 2.362 8.322 51.333 1.00 78.00 303 ILE A C 1
ATOM 2418 O O . ILE A 1 303 ? 1.804 7.227 51.258 1.00 78.00 303 ILE A O 1
ATOM 2422 N N . GLU A 1 304 ? 2.137 9.182 52.331 1.00 89.00 304 GLU A N 1
ATOM 2423 C CA . GLU A 1 304 ? 1.236 8.906 53.458 1.00 89.00 304 GLU A CA 1
ATOM 2424 C C . GLU A 1 304 ? -0.179 8.563 52.976 1.00 89.00 304 GLU A C 1
ATOM 2426 O O . GLU A 1 304 ? -0.773 7.573 53.415 1.00 89.00 304 GLU A O 1
ATOM 2431 N N . LYS A 1 305 ? -0.707 9.318 52.003 1.00 84.94 305 LYS A N 1
ATOM 2432 C CA . LYS A 1 305 ? -2.041 9.054 51.449 1.00 84.94 305 LYS A CA 1
ATOM 2433 C C . LYS A 1 305 ? -2.111 7.737 50.672 1.00 84.94 305 LYS A C 1
ATOM 2435 O O . LYS A 1 305 ? -3.143 7.063 50.681 1.00 84.94 305 LYS A O 1
ATOM 2440 N N . GLY A 1 306 ? -1.014 7.350 50.020 1.00 81.31 306 GLY A N 1
ATOM 2441 C CA . GLY A 1 306 ? -0.877 6.049 49.367 1.00 81.31 306 GLY A CA 1
ATOM 2442 C C . GLY A 1 306 ? -0.862 4.888 50.364 1.00 81.31 306 GLY A C 1
ATOM 2443 O O . GLY A 1 306 ? -1.503 3.865 50.122 1.00 81.31 306 GLY A O 1
ATOM 2444 N N . GLU A 1 307 ? -0.183 5.045 51.502 1.00 85.31 307 GLU A N 1
ATOM 2445 C CA . GLU A 1 307 ? -0.172 4.048 52.580 1.00 85.31 307 GLU A CA 1
ATOM 2446 C C . GLU A 1 307 ? -1.545 3.911 53.255 1.00 85.31 307 GLU A C 1
ATOM 2448 O O . GLU A 1 307 ? -2.003 2.791 53.491 1.00 85.31 307 GLU A O 1
ATOM 2453 N N . GLU A 1 308 ? -2.248 5.025 53.491 1.00 86.44 308 GLU A N 1
ATOM 2454 C CA . GLU A 1 308 ? -3.630 5.034 53.992 1.00 86.44 308 GLU A CA 1
ATOM 2455 C C . GLU A 1 308 ? -4.563 4.237 53.066 1.00 86.44 308 GLU A C 1
ATOM 2457 O O . GLU A 1 308 ? -5.297 3.356 53.522 1.00 86.44 308 GLU A O 1
ATOM 2462 N N . LEU A 1 309 ? -4.486 4.486 51.754 1.00 81.56 309 LEU A N 1
ATOM 2463 C CA . LEU A 1 309 ? -5.265 3.761 50.751 1.00 81.56 309 LEU A CA 1
ATOM 2464 C C . LEU A 1 309 ? -4.959 2.255 50.759 1.00 81.56 309 LEU A C 1
ATOM 2466 O O . LEU A 1 309 ? -5.877 1.441 50.668 1.00 81.56 309 LEU A O 1
ATOM 2470 N N . MET A 1 310 ? -3.684 1.873 50.874 1.00 79.75 310 MET A N 1
ATOM 2471 C CA . MET A 1 310 ? -3.278 0.464 50.902 1.00 79.75 310 MET A CA 1
ATOM 2472 C C . MET A 1 310 ? -3.771 -0.259 52.157 1.00 79.75 310 MET A C 1
ATOM 2474 O O . MET A 1 310 ? -4.218 -1.399 52.044 1.00 79.75 310 MET A O 1
ATOM 2478 N N . ASN A 1 311 ? -3.754 0.403 53.317 1.00 81.12 311 ASN A N 1
ATOM 2479 C CA . ASN A 1 311 ? -4.280 -0.159 54.563 1.00 81.12 311 ASN A CA 1
ATOM 2480 C C . ASN A 1 311 ? -5.795 -0.401 54.476 1.00 81.12 311 ASN A C 1
ATOM 2482 O O . ASN A 1 311 ? -6.266 -1.478 54.840 1.00 81.12 311 ASN A O 1
ATOM 2486 N N . LEU A 1 312 ? -6.542 0.555 53.913 1.00 76.62 312 LEU A N 1
ATOM 2487 C CA . LEU A 1 312 ? -7.991 0.437 53.709 1.00 76.62 312 LEU A CA 1
ATOM 2488 C C . LEU A 1 312 ? -8.378 -0.646 52.684 1.00 76.62 312 LEU A C 1
ATOM 2490 O O . LEU A 1 312 ? -9.500 -1.142 52.717 1.00 76.62 312 LEU A O 1
ATOM 2494 N N . LEU A 1 313 ? -7.478 -1.016 51.765 1.00 70.00 313 LEU A N 1
ATOM 2495 C CA . LEU A 1 313 ? -7.689 -2.108 50.804 1.00 70.00 313 LEU A CA 1
ATOM 2496 C C . LEU A 1 313 ? -7.401 -3.501 51.393 1.00 70.00 313 LEU A C 1
ATOM 2498 O O . LEU A 1 313 ? -7.753 -4.504 50.768 1.00 70.00 313 LEU A O 1
ATOM 2502 N N . THR A 1 314 ? -6.729 -3.573 52.547 1.00 65.00 314 THR A N 1
ATOM 2503 C CA . THR A 1 314 ? -6.344 -4.832 53.211 1.00 65.00 314 THR A CA 1
ATOM 2504 C C . THR A 1 314 ? -7.270 -5.280 54.349 1.00 65.00 314 THR A C 1
ATOM 2506 O O . THR A 1 314 ? -7.094 -6.402 54.829 1.00 65.00 314 THR A O 1
ATOM 2509 N N . GLU A 1 315 ? -8.238 -4.453 54.760 1.00 55.88 315 GLU A N 1
ATOM 2510 C CA . GLU A 1 315 ? -9.320 -4.805 55.705 1.00 55.88 315 GLU A CA 1
ATOM 2511 C C . GLU A 1 315 ? -10.535 -5.441 55.005 1.00 55.88 315 GLU A C 1
ATOM 2513 O O . GLU A 1 315 ? -11.119 -6.384 55.595 1.00 55.88 315 GLU A O 1
#

InterPro domains:
  IPR005135 Endonuclease/exonuclease/phosphatase [PF03372] (20-160)
  IPR036691 Endonuclease/exonuclease/phosphatase superfamily [G3DSA:3.60.10.10] (17-209)
  IPR036691 Endonuclease/exonuclease/phosphatase superfamily [SSF56219] (16-186)
  IPR052560 RNA-directed DNA polymerase, mobile element [PTHR36688] (21-314)

Secondary structure (DSSP, 8-state):
--------PPPTTS-SEEEEEEE-SS--HHHHHHHHHHHHHTT-SEEEEE-----TTSPPP-BTTEEEEEEE--SS--EEEEEETTS----EEEEEETTEEEEEEEETTEEEEEEE--TTSPP-----TTTTSSSEEEEEEE-----GGGT-SS--HHHHHHHHHHHHTT---S--TT-S----SEEEEEEEPPPPTT-SSPPEEEEEEES----------EE-GGG--HHHHHHHHHHHHTTS-SSGGGHHHHHHHHHHHHHHHS-EE------TT--HHHHHHHHHHHHHHHH-TTSHHHHHHHHHHHHHHH-

Foldseek 3Di:
DPPPPPPPDPPLQFFPAKEKEDAQQADDPQNLAVVLVLCVVRVHFKYKYKQNLAAPPDDDRHHPQWDWDDWDHDNGMIITMTGGPPWDWPDWWWDDDQNWTWIWIDTDQEIEIEIDDDLPDADDDPDTPCQPVHPHYHYDYHQNFDDVQVPHPDGDNSNVVVVVVCVVVVHDDLDGPPDDDDDDQKNKDWDWADDDPPDPDTMIMIRIHGPPRPDPDPQDFAFDPVQFPVVQLVVQLVVVCVVDDPDPVCPVVSVVSNVVSCPVGTDTHGPDPDDPQQDPVLVVLVVVLVVVCVVPVPDPVNVVSVVVSVVSSVD

Solvent-accessible surface area (backbone atoms only — not comparable to full-atom values): 18277 Å² total; per-residue (Å²): 135,85,82,77,77,71,79,78,73,76,64,88,87,53,63,74,43,25,35,35,36,30,54,41,62,46,65,47,74,68,54,23,51,51,52,20,48,55,33,60,80,61,62,40,42,34,41,33,35,27,28,37,39,33,38,89,92,46,80,78,86,64,34,70,78,38,38,79,67,46,74,47,68,22,71,84,33,26,38,39,34,29,31,24,68,94,57,71,66,81,48,63,41,74,31,69,47,82,78,23,41,37,40,38,33,34,44,91,68,28,24,44,32,36,38,36,33,51,71,88,44,79,76,73,82,59,78,42,90,63,58,78,76,42,90,36,76,46,76,50,67,49,61,63,51,38,27,52,70,76,72,37,96,54,65,40,77,42,18,52,48,50,48,55,52,32,56,77,67,72,55,76,74,68,62,43,90,86,59,94,81,77,94,55,87,59,47,52,45,76,45,80,47,74,78,52,86,80,35,97,48,59,30,36,32,40,36,32,29,62,65,83,60,89,69,86,70,75,87,67,66,40,76,35,77,90,71,33,44,59,69,64,36,49,54,56,46,57,65,56,48,73,79,54,70,99,48,81,89,39,51,62,62,49,52,52,49,53,57,53,48,43,66,77,32,31,49,64,46,67,86,72,87,77,57,92,89,60,49,76,69,52,50,53,46,49,49,56,28,48,59,35,38,74,73,41,67,82,40,69,70,29,47,53,39,47,52,52,48,53,55,68,72,72,113

Nearest PDB structures (foldseek):
  5cfe-assembly1_A  TM=7.554E-01  e=1.157E-05  Bacillus subtilis subsp. subtilis str. 168
  6lpm-assembly1_A  TM=6.713E-01  e=2.376E-05  Deinococcus radiodurans
  8igi-assembly2_B  TM=6.546E-01  e=4.878E-05  Helicobacter pylori 26695
  5dg0-assembly2_B  TM=6.619E-01  e=4.878E-05  Homo sapiens
  6w0q-assembly2_B  TM=6.345E-01  e=1.351E-04  Homo sapiens

pLDDT: mean 82.45, std 17.44, range [27.08, 98.69]

Sequence (315 aa):
MISTKLDKKRPLSGPALTIASCNIEGINSNKEELLAELCKENSCDVLCVQETHRNEGMNNPRTNGMKLVAIRPHRKYGSAIFVRSSIDVTTSQITEIDDIEILTIEVGKCTVTSIYKPPNSTFAFDKPANFDTKNIHIIIGDFNSHHTNWGYDETDNNGDKVEVWAESNRLTLIHDPKLHHHSTVVDGKKEIGRPIPHTQHRPILCKITAVIKPCDTPFLRRYNFQKADWYTFTKALDDAVTTLEPVNENYEPFTKLVKTISRKHIPRGCRIKHIPGLTPDLVETLEQYTDKYEADPFDEDTIEKGEELMNLLTE

Radius of gyration: 29.71 Å; Cα contacts (8 Å, |Δi|>4): 525; chains: 1; bounding box: 84×35×78 Å